Protein AF-0000000087032665 (afdb_homodimer)

Radius of gyration: 29.57 Å; Cα contacts (8 Å, |Δi|>4): 549; chains: 2; bounding box: 45×126×112 Å

Structure (mmCIF, N/CA/C/O backbone):
data_AF-0000000087032665-model_v1
#
loop_
_entity.id
_entity.type
_entity.pdbx_description
1 polymer 'O-fucosyltransferase family protein isoform 1'
#
loop_
_atom_site.group_PDB
_atom_site.id
_atom_site.type_symbol
_atom_site.label_atom_id
_atom_site.label_alt_id
_atom_site.label_comp_id
_atom_site.label_asym_id
_atom_site.label_entity_id
_atom_site.label_seq_id
_atom_site.pdbx_PDB_ins_code
_atom_site.Cartn_x
_atom_site.Cartn_y
_atom_site.Cartn_z
_atom_site.occupancy
_atom_site.B_iso_or_equiv
_atom_site.auth_seq_id
_atom_site.auth_comp_id
_atom_site.auth_asym_id
_atom_site.auth_atom_id
_atom_site.pdbx_PDB_model_num
ATOM 1 N N . MET A 1 1 ? 26.359 65.562 53.625 1 42.38 1 MET A N 1
ATOM 2 C CA . MET A 1 1 ? 25.266 65.25 52.719 1 42.38 1 MET A CA 1
ATOM 3 C C . MET A 1 1 ? 25.688 64.125 51.719 1 42.38 1 MET A C 1
ATOM 5 O O . MET A 1 1 ? 26.453 64.438 50.781 1 42.38 1 MET A O 1
ATOM 9 N N . SER A 1 2 ? 26.016 62.844 52.188 1 48.78 2 SER A N 1
ATOM 10 C CA . SER A 1 2 ? 26.359 61.625 51.438 1 48.78 2 SER A CA 1
ATOM 11 C C . SER A 1 2 ? 25.266 61.281 50.438 1 48.78 2 SER A C 1
ATOM 13 O O . SER A 1 2 ? 24.094 61.219 50.781 1 48.78 2 SER A O 1
ATOM 15 N N . LEU A 1 3 ? 25.391 61.75 49.156 1 47.78 3 LEU A N 1
ATOM 16 C CA . LEU A 1 3 ? 24.578 61.406 48 1 47.78 3 LEU A CA 1
ATOM 17 C C . LEU A 1 3 ? 24.531 59.906 47.812 1 47.78 3 LEU A C 1
ATOM 19 O O . LEU A 1 3 ? 25.547 59.281 47.469 1 47.78 3 LEU A O 1
ATOM 23 N N . LEU A 1 4 ? 23.797 59.125 48.625 1 49.88 4 LEU A N 1
ATOM 24 C CA . LEU A 1 4 ? 23.516 57.719 48.406 1 49.88 4 LEU A CA 1
ATOM 25 C C . LEU A 1 4 ? 22.859 57.5 47.062 1 49.88 4 LEU A C 1
ATOM 27 O O . LEU A 1 4 ? 21.75 57.969 46.812 1 49.88 4 LEU A O 1
ATOM 31 N N . VAL A 1 5 ? 23.656 57.406 45.969 1 51.94 5 VAL A N 1
ATOM 32 C CA . VAL A 1 5 ? 23.203 57.031 44.625 1 51.94 5 VAL A CA 1
ATOM 33 C C . VAL A 1 5 ? 22.5 55.656 44.688 1 51.94 5 VAL A C 1
ATOM 35 O O . VAL A 1 5 ? 23.094 54.688 45.125 1 51.94 5 VAL A O 1
ATOM 38 N N . LEU A 1 6 ? 21.188 55.625 45 1 51.38 6 LEU A N 1
ATOM 39 C CA . LEU A 1 6 ? 20.344 54.438 44.875 1 51.38 6 LEU A CA 1
ATOM 40 C C . LEU A 1 6 ? 20.438 53.844 43.469 1 51.38 6 LEU A C 1
ATOM 42 O O . LEU A 1 6 ? 20.047 54.5 42.5 1 51.38 6 LEU A O 1
ATOM 46 N N . ALA A 1 7 ? 21.484 53.094 43.188 1 52.62 7 ALA A N 1
ATOM 47 C CA . ALA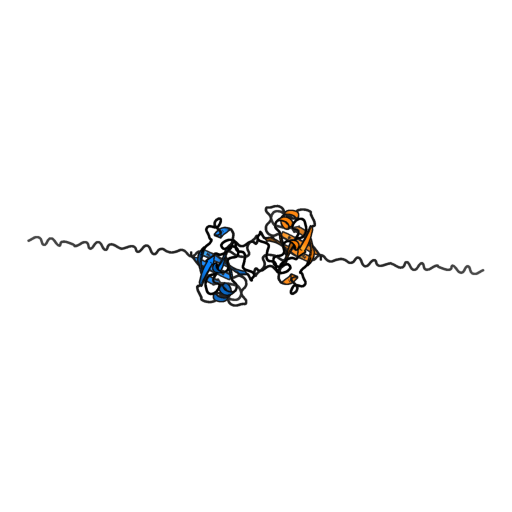 A 1 7 ? 21.531 52.375 41.906 1 52.62 7 ALA A CA 1
ATOM 48 C C . ALA A 1 7 ? 20.312 51.469 41.719 1 52.62 7 ALA A C 1
ATOM 50 O O . ALA A 1 7 ? 20.031 50.625 42.562 1 52.62 7 ALA A O 1
ATOM 51 N N . MET A 1 8 ? 19.219 51.938 41.094 1 52.31 8 MET A N 1
ATOM 52 C CA . MET A 1 8 ? 18.078 51.094 40.719 1 52.31 8 MET A CA 1
ATOM 53 C C . MET A 1 8 ? 18.531 49.938 39.844 1 52.31 8 MET A C 1
ATOM 55 O O . MET A 1 8 ? 19.109 50.156 38.781 1 52.31 8 MET A O 1
ATOM 59 N N . LEU A 1 9 ? 18.938 48.812 40.375 1 52.03 9 LEU A N 1
ATOM 60 C CA . LEU A 1 9 ? 19.172 47.625 39.594 1 52.03 9 LEU A CA 1
ATOM 61 C C . LEU A 1 9 ? 17.906 47.219 38.844 1 52.03 9 LEU A C 1
ATOM 63 O O . LEU A 1 9 ? 16.875 46.938 39.469 1 52.03 9 LEU A O 1
ATOM 67 N N . ILE A 1 10 ? 17.625 47.781 37.688 1 54.25 10 ILE A N 1
ATOM 68 C CA . ILE A 1 10 ? 16.531 47.312 36.844 1 54.25 10 ILE A CA 1
ATOM 69 C C . ILE A 1 10 ? 16.703 45.844 36.562 1 54.25 10 ILE A C 1
ATOM 71 O O . ILE A 1 10 ? 17.688 45.406 35.938 1 54.25 10 ILE A O 1
ATOM 75 N N . ALA A 1 11 ? 16.234 44.906 37.375 1 53.38 11 ALA A N 1
ATOM 76 C CA . ALA A 1 11 ? 16.125 43.5 37.031 1 53.38 11 ALA A CA 1
ATOM 77 C C . ALA A 1 11 ? 15.281 43.281 35.781 1 53.38 11 ALA A C 1
ATOM 79 O O . ALA A 1 11 ? 14.094 43.625 35.75 1 53.38 11 ALA A O 1
ATOM 80 N N . ALA A 1 12 ? 15.828 43.531 34.562 1 55.44 12 ALA A N 1
ATOM 81 C CA . ALA A 1 12 ? 15.133 43.125 33.344 1 55.44 12 ALA A CA 1
ATOM 82 C C . ALA A 1 12 ? 14.672 41.688 33.406 1 55.44 12 ALA A C 1
ATOM 84 O O . ALA A 1 12 ? 15.484 40.781 33.625 1 55.44 12 ALA A O 1
ATOM 85 N N . ALA A 1 13 ? 13.453 41.344 33.906 1 58.16 13 ALA A N 1
ATOM 86 C CA . ALA A 1 13 ? 12.859 40 33.812 1 58.16 13 ALA A CA 1
ATOM 87 C C . ALA A 1 13 ? 12.867 39.531 32.344 1 58.16 13 ALA A C 1
ATOM 89 O O . ALA A 1 13 ? 12.18 40.094 31.5 1 58.16 13 ALA A O 1
ATOM 90 N N . LEU A 1 14 ? 14.039 39.031 31.844 1 55.88 14 LEU A N 1
ATOM 91 C CA . LEU A 1 14 ? 14.031 38.312 30.562 1 55.88 14 LEU A CA 1
ATOM 92 C C . LEU A 1 14 ? 12.891 37.312 30.5 1 55.88 14 LEU A C 1
ATOM 94 O O . LEU A 1 14 ? 12.844 36.375 31.312 1 55.88 14 LEU A O 1
ATOM 98 N N . ILE A 1 15 ? 11.719 37.719 30.234 1 57.16 15 ILE A N 1
ATOM 99 C CA . ILE A 1 15 ? 10.695 36.75 29.891 1 57.16 15 ILE A CA 1
ATOM 100 C C . ILE A 1 15 ? 11.234 35.812 28.812 1 57.16 15 ILE A C 1
ATOM 102 O O . ILE A 1 15 ? 11.422 36.219 27.656 1 57.16 15 ILE A O 1
ATOM 106 N N . SER A 1 16 ? 12.016 34.875 29.156 1 57.84 16 SER A N 1
ATOM 107 C CA . SER A 1 16 ? 12.352 33.812 28.203 1 57.84 16 SER A CA 1
ATOM 108 C C . SER A 1 16 ? 11.094 33.25 27.547 1 57.84 16 SER A C 1
ATOM 110 O O . SER A 1 16 ? 10.273 32.625 28.219 1 57.84 16 SER A O 1
ATOM 112 N N . LYS A 1 17 ? 10.508 33.938 26.578 1 56.91 17 LYS A N 1
ATOM 113 C CA . LYS A 1 17 ? 9.516 33.219 25.781 1 56.91 17 LYS A CA 1
ATOM 114 C C . LYS A 1 17 ? 10.047 31.844 25.359 1 56.91 17 LYS A C 1
ATOM 116 O O . LYS A 1 17 ? 11.016 31.75 24.609 1 56.91 17 LYS A O 1
ATOM 121 N N . GLU A 1 18 ? 9.914 30.797 26.156 1 54.5 18 GLU A N 1
ATOM 122 C CA . GLU A 1 18 ? 10.125 29.453 25.625 1 54.5 18 GLU A CA 1
ATOM 123 C C . GLU A 1 18 ? 9.477 29.281 24.266 1 54.5 18 GLU A C 1
ATOM 125 O O . GLU A 1 18 ? 8.25 29.312 24.141 1 54.5 18 GLU A O 1
ATOM 130 N N . ALA A 1 19 ? 10.086 29.828 23.172 1 52.81 19 ALA A N 1
ATOM 131 C CA . ALA A 1 19 ? 9.672 29.422 21.828 1 52.81 19 ALA A CA 1
ATOM 132 C C . ALA A 1 19 ? 9.398 27.922 21.75 1 52.81 19 ALA A C 1
ATOM 134 O O . ALA A 1 19 ? 10.289 27.109 22 1 52.81 19 ALA A O 1
ATOM 135 N N . LEU A 1 20 ? 8.258 27.359 22.109 1 52.59 20 LEU A N 1
ATOM 136 C CA . LEU A 1 20 ? 7.879 26 21.781 1 52.59 20 LEU A CA 1
ATOM 137 C C . LEU A 1 20 ? 8.391 25.609 20.406 1 52.59 20 LEU A C 1
ATOM 139 O O . LEU A 1 20 ? 7.793 25.953 19.391 1 52.59 20 LEU A O 1
ATOM 143 N N . LEU A 1 21 ? 9.742 25.484 20.375 1 54.62 21 LEU A N 1
ATOM 144 C CA . LEU A 1 21 ? 10.312 24.891 19.188 1 54.62 21 LEU A CA 1
ATOM 145 C C . LEU A 1 21 ? 9.539 23.625 18.781 1 54.62 21 LEU A C 1
ATOM 147 O O . LEU A 1 21 ? 9.734 22.562 19.375 1 54.62 21 LEU A O 1
ATOM 151 N N . VAL A 1 22 ? 8.273 23.844 18.438 1 61.5 22 VAL A N 1
ATOM 152 C CA . VAL A 1 22 ? 7.57 22.6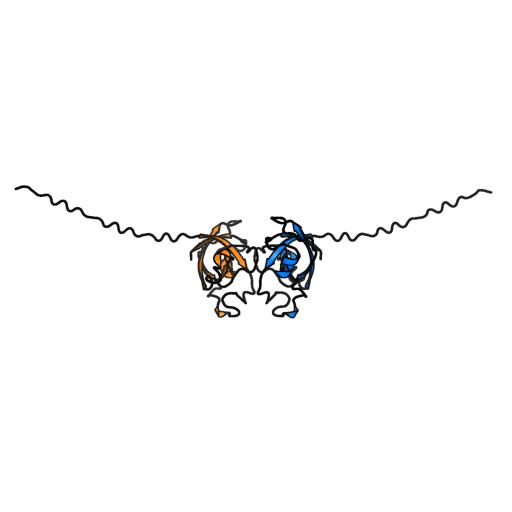88 17.891 1 61.5 22 VAL A CA 1
ATOM 153 C C . VAL A 1 22 ? 8.43 22.031 16.812 1 61.5 22 VAL A C 1
ATOM 155 O O . VAL A 1 22 ? 8.867 22.688 15.867 1 61.5 22 VAL A O 1
ATOM 158 N N . HIS A 1 23 ? 9.188 20.953 17.25 1 75.44 23 HIS A N 1
ATOM 159 C CA . HIS A 1 23 ? 10.078 20.234 16.344 1 75.44 23 HIS A CA 1
ATOM 160 C C . HIS A 1 23 ? 9.289 19.422 15.32 1 75.44 23 HIS A C 1
ATOM 162 O O . HIS A 1 23 ? 8.484 18.562 15.695 1 75.44 23 HIS A O 1
ATOM 168 N N . ALA A 1 24 ? 9.281 19.844 14.047 1 89.19 24 ALA A N 1
ATOM 169 C CA . ALA A 1 24 ? 8.719 19.109 12.906 1 89.19 24 ALA A CA 1
ATOM 170 C C . ALA A 1 24 ? 9.484 17.812 12.656 1 89.19 24 ALA A C 1
ATOM 172 O O . ALA A 1 24 ? 10.695 17.75 12.875 1 89.19 24 ALA A O 1
ATOM 173 N N . ASP A 1 25 ? 8.758 16.719 12.422 1 96.44 25 ASP A N 1
ATOM 174 C CA . ASP A 1 25 ? 9.359 15.438 12.047 1 96.44 25 ASP A CA 1
ATOM 175 C C . ASP A 1 25 ? 9.555 15.344 10.539 1 96.44 25 ASP A C 1
ATOM 177 O O . ASP A 1 25 ? 8.891 16.047 9.773 1 96.44 25 ASP A O 1
ATOM 181 N N . ILE A 1 26 ? 10.539 14.562 10.234 1 97.62 26 ILE A N 1
ATOM 182 C CA . ILE A 1 26 ? 10.797 14.281 8.828 1 97.62 26 ILE A CA 1
ATOM 183 C C . ILE A 1 26 ? 10.312 12.875 8.484 1 97.62 26 ILE A C 1
ATOM 185 O O . ILE A 1 26 ? 10.477 11.945 9.273 1 97.62 26 ILE A O 1
ATOM 189 N N . GLY A 1 27 ? 9.742 12.695 7.301 1 98.06 27 GLY A N 1
ATOM 190 C CA . GLY A 1 27 ? 9.289 11.414 6.781 1 98.06 27 GLY A CA 1
ATOM 191 C C . GLY A 1 27 ? 9.039 11.43 5.285 1 98.06 27 GLY A C 1
ATOM 192 O O . GLY A 1 27 ? 9.641 12.227 4.559 1 98.06 27 GLY A O 1
ATOM 193 N N . THR A 1 28 ? 8.289 10.438 4.836 1 98.19 28 THR A N 1
ATOM 194 C CA . THR A 1 28 ? 7.934 10.367 3.422 1 98.19 28 THR A CA 1
ATOM 195 C C . THR A 1 28 ? 6.422 10.281 3.252 1 98.19 28 THR A C 1
ATOM 197 O O . THR A 1 28 ? 5.707 9.883 4.176 1 98.19 28 THR A O 1
ATOM 200 N N . ALA A 1 29 ? 6.043 10.727 2.068 1 98.25 29 ALA A N 1
ATOM 201 C CA . ALA A 1 29 ? 4.629 10.617 1.717 1 98.25 29 ALA A CA 1
ATOM 202 C C . ALA A 1 29 ? 4.457 10.086 0.295 1 98.25 29 ALA A C 1
ATOM 204 O O . ALA A 1 29 ? 5.258 10.398 -0.591 1 98.25 29 ALA A O 1
ATOM 205 N N . SER A 1 30 ? 3.486 9.258 0.158 1 98.06 30 SER A N 1
ATOM 206 C CA . SER A 1 30 ? 2.943 8.805 -1.117 1 98.06 30 SER A CA 1
ATOM 207 C C . SER A 1 30 ? 1.436 9.016 -1.186 1 98.06 30 SER A C 1
ATOM 209 O O . SER A 1 30 ? 0.889 9.852 -0.459 1 98.06 30 SER A O 1
ATOM 211 N N . PHE A 1 31 ? 0.788 8.352 -2.17 1 97.94 31 PHE A N 1
ATOM 212 C CA . PHE A 1 31 ? -0.655 8.555 -2.238 1 97.94 31 PHE A CA 1
ATOM 213 C C . PHE A 1 31 ? -1.366 7.25 -2.588 1 97.94 31 PHE A C 1
ATOM 215 O O . PHE A 1 31 ? -0.725 6.27 -2.973 1 97.94 31 PHE A O 1
ATOM 222 N N . TYR A 1 32 ? -2.557 7.195 -2.279 1 96.62 32 TYR A N 1
ATOM 223 C CA . TYR A 1 32 ? -3.377 6.051 -2.664 1 96.62 32 TYR A CA 1
ATOM 224 C C . TYR A 1 32 ? -4.691 6.508 -3.287 1 96.62 32 TYR A C 1
ATOM 226 O O . TYR A 1 32 ? -5.117 7.648 -3.086 1 96.62 32 TYR A O 1
ATOM 234 N N . ASN A 1 33 ? -5.227 5.586 -4.105 1 94.88 33 ASN A N 1
ATOM 235 C CA . ASN A 1 33 ? -6.43 5.855 -4.887 1 94.88 33 ASN A CA 1
ATOM 236 C C . ASN A 1 33 ? -7.656 5.18 -4.277 1 94.88 33 ASN A C 1
ATOM 238 O O . ASN A 1 33 ? -7.523 4.27 -3.457 1 94.88 33 ASN A O 1
ATOM 242 N N . PRO A 1 34 ? -8.836 5.602 -4.625 1 93.38 34 PRO A N 1
ATOM 243 C CA . PRO A 1 34 ? -10.055 4.906 -4.203 1 93.38 34 PRO A CA 1
ATOM 244 C C . PRO A 1 34 ? -10.055 3.43 -4.598 1 93.38 34 PRO A C 1
ATOM 246 O O . PRO A 1 34 ? -9.32 3.027 -5.504 1 93.38 34 PRO A O 1
ATOM 249 N N . PRO A 1 35 ? -11 2.717 -3.986 1 91.75 35 PRO A N 1
ATOM 250 C CA . PRO A 1 35 ? -11.938 3.109 -2.936 1 91.75 35 PRO A CA 1
ATOM 251 C C . PRO A 1 35 ? -11.25 3.393 -1.603 1 91.75 35 PRO A C 1
ATOM 253 O O . PRO A 1 35 ? -10.289 2.703 -1.241 1 91.75 35 PRO A O 1
ATOM 256 N N . TYR A 1 36 ? -11.852 4.41 -0.842 1 95 36 TYR A N 1
ATOM 257 C CA . TYR A 1 36 ? -11.258 4.812 0.427 1 95 36 TYR A CA 1
ATOM 258 C C . TYR A 1 36 ? -11.961 4.145 1.6 1 95 36 TYR A C 1
ATOM 260 O O . TYR A 1 36 ? -11.438 4.113 2.715 1 95 36 TYR A O 1
ATOM 268 N N . ILE A 1 37 ? -13.227 3.732 1.379 1 94.5 37 ILE A N 1
ATOM 269 C CA . ILE A 1 37 ? -13.992 3.082 2.434 1 94.5 37 ILE A CA 1
ATOM 270 C C . ILE A 1 37 ? -14.023 1.573 2.199 1 94.5 37 ILE A C 1
ATOM 272 O O . ILE A 1 37 ? -14.039 1.116 1.055 1 94.5 37 ILE A O 1
ATOM 276 N N . PRO A 1 38 ? -14.008 0.758 3.305 1 95.12 38 PRO A N 1
ATOM 277 C CA . PRO A 1 38 ? -14.016 1.169 4.711 1 95.12 38 PRO A CA 1
ATOM 278 C C . PRO A 1 38 ? -12.641 1.617 5.199 1 95.12 38 PRO A C 1
ATOM 280 O O . PRO A 1 38 ? -11.633 1.339 4.555 1 95.12 38 PRO A O 1
ATOM 283 N N . THR A 1 39 ? -12.562 2.414 6.246 1 97.25 39 THR A N 1
ATOM 284 C CA . THR A 1 39 ? -11.328 2.785 6.918 1 97.25 39 THR A CA 1
ATOM 285 C C . THR A 1 39 ? -11.289 2.223 8.336 1 97.25 39 THR A C 1
ATOM 287 O O . THR A 1 39 ? -12.32 1.818 8.875 1 97.25 39 THR A O 1
ATOM 290 N N . LYS A 1 40 ? -10.148 2.219 8.93 1 97.5 40 LYS A N 1
ATOM 291 C CA . LYS A 1 40 ? -10.031 1.734 10.305 1 97.5 40 LYS A CA 1
ATOM 292 C C . LYS A 1 40 ? -10.648 2.723 11.289 1 97.5 40 LYS A C 1
ATOM 294 O O . LYS A 1 40 ? -11.031 2.346 12.398 1 97.5 40 LYS A O 1
ATOM 299 N N . CYS A 1 41 ? -10.742 3.971 10.938 1 98.56 41 CYS A N 1
ATOM 300 C CA . CYS A 1 41 ? -11.219 4.969 11.891 1 98.56 41 CYS A CA 1
ATOM 301 C C . CYS A 1 41 ? -12.734 5.117 11.82 1 98.56 41 CYS A C 1
ATOM 303 O O . CYS A 1 41 ? -13.406 5.133 12.852 1 98.56 41 CYS A O 1
ATOM 305 N N . GLY A 1 42 ? -13.242 5.289 10.609 1 97.94 42 GLY A N 1
ATOM 306 C CA . GLY A 1 42 ? -14.641 5.66 10.469 1 97.94 42 GLY A CA 1
ATOM 307 C C . GLY A 1 42 ? -15.4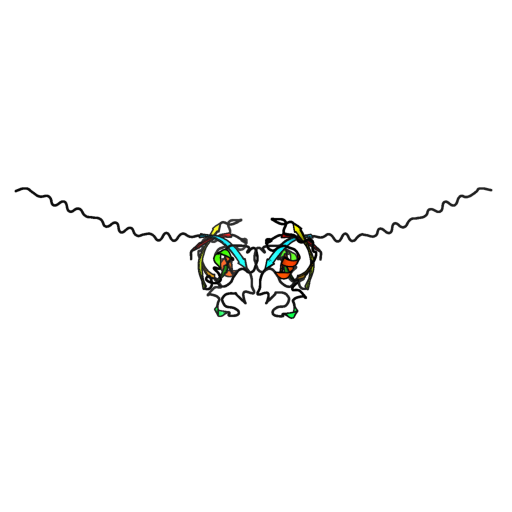84 4.574 9.828 1 97.94 42 GLY A C 1
ATOM 308 O O . GLY A 1 42 ? -16.672 4.773 9.57 1 97.94 42 GLY A O 1
ATOM 309 N N . GLY A 1 43 ? -14.844 3.369 9.617 1 96.19 43 GLY A N 1
ATOM 310 C CA . GLY A 1 43 ? -15.594 2.305 8.969 1 96.19 43 GLY A CA 1
ATOM 311 C C . GLY A 1 43 ? -16.141 2.699 7.613 1 96.19 43 GLY A C 1
ATOM 312 O O . GLY A 1 43 ? -15.398 3.182 6.754 1 96.19 43 GLY A O 1
ATOM 313 N N . ASN A 1 44 ? -17.406 2.557 7.477 1 95.44 44 ASN A N 1
ATOM 314 C CA . ASN A 1 44 ? -18.047 2.791 6.184 1 95.44 44 ASN A CA 1
ATOM 315 C C . ASN A 1 44 ? -18.641 4.195 6.098 1 95.44 44 ASN A C 1
ATOM 317 O O . ASN A 1 44 ? -19.297 4.535 5.117 1 95.44 44 ASN A O 1
ATOM 321 N N . SER A 1 45 ? -18.375 5.059 7.039 1 97.06 45 SER A N 1
ATOM 322 C CA . SER A 1 45 ? -18.984 6.375 7.066 1 97.06 45 SER A CA 1
ATOM 323 C C . SER A 1 45 ? -18.297 7.336 6.102 1 97.06 45 SER A C 1
ATOM 325 O O . SER A 1 45 ? -17.094 7.594 6.23 1 97.06 45 SER A O 1
ATOM 327 N N . GLU A 1 46 ? -19.016 7.934 5.223 1 95.06 46 GLU A N 1
ATOM 328 C CA . GLU A 1 46 ? -18.469 8.922 4.301 1 95.06 46 GLU A CA 1
ATOM 329 C C . GLU A 1 46 ? -18.188 10.242 5.008 1 95.06 46 GLU A C 1
ATOM 331 O O . GLU A 1 46 ? -17.406 11.062 4.52 1 95.06 46 GLU A O 1
ATOM 336 N N . GLU A 1 47 ? -18.844 10.461 6.102 1 96.94 47 GLU A N 1
ATOM 337 C CA . GLU A 1 47 ? -18.734 11.719 6.828 1 96.94 47 GLU A CA 1
ATOM 338 C C . GLU A 1 47 ? -17.375 11.852 7.504 1 96.94 47 GLU A C 1
ATOM 340 O O . GLU A 1 47 ? -17 12.938 7.957 1 96.94 47 GLU A O 1
ATOM 345 N N . GLN A 1 48 ? -16.625 10.75 7.449 1 97.81 48 GLN A N 1
ATOM 346 C CA . GLN A 1 48 ? -15.359 10.742 8.156 1 97.81 48 GLN A CA 1
ATOM 347 C C . GLN A 1 48 ? -14.328 11.617 7.449 1 97.81 48 GLN A C 1
ATOM 349 O O . GLN A 1 48 ? -13.32 12.008 8.047 1 97.81 48 GLN A O 1
ATOM 354 N N . PHE A 1 49 ? -14.547 11.898 6.156 1 98.25 49 PHE A N 1
ATOM 355 C CA . PHE A 1 49 ? -13.547 12.609 5.363 1 98.25 49 PHE A CA 1
ATOM 356 C C . PHE A 1 49 ? -13.711 14.117 5.523 1 98.25 49 PHE A C 1
ATOM 358 O O . PHE A 1 49 ? -14.828 14.641 5.496 1 98.25 49 PHE A O 1
ATOM 365 N N . PRO A 1 50 ? -12.562 14.844 5.73 1 98.19 50 PRO A N 1
ATOM 366 C CA . PRO A 1 50 ? -12.609 16.312 5.812 1 98.19 50 PRO A CA 1
ATOM 367 C C . PRO A 1 50 ? -12.859 16.969 4.457 1 98.19 50 PRO A C 1
ATOM 369 O O . PRO A 1 50 ? -12.695 16.328 3.416 1 98.19 50 PRO A O 1
ATOM 372 N N . PRO A 1 51 ? -13.281 18.219 4.512 1 95.06 51 PRO A N 1
ATOM 373 C CA . PRO A 1 51 ? -13.445 18.969 3.258 1 95.06 51 PRO A CA 1
ATOM 374 C C . PRO A 1 51 ? -12.188 18.953 2.393 1 95.06 51 PRO A C 1
ATOM 376 O O . PRO A 1 51 ? -11.07 19 2.916 1 95.06 51 PRO A O 1
ATOM 379 N N . GLY A 1 52 ? -12.445 18.844 1.089 1 97.06 52 GLY A N 1
ATOM 380 C CA . GLY A 1 52 ? -11.344 18.875 0.14 1 97.06 52 GLY A CA 1
ATOM 381 C C . GLY A 1 52 ? -10.594 17.547 0.059 1 97.06 52 GLY A C 1
ATOM 382 O O . GLY A 1 52 ? -9.562 17.469 -0.606 1 97.06 52 GLY A O 1
ATOM 383 N N . ASN A 1 53 ? -10.977 16.516 0.799 1 98.25 53 ASN A N 1
ATOM 384 C CA . ASN A 1 53 ? -10.359 15.195 0.827 1 98.25 53 ASN A CA 1
ATOM 385 C C . ASN A 1 53 ? -8.922 15.266 1.333 1 98.25 53 ASN A C 1
ATOM 387 O O . ASN A 1 53 ? -8.023 14.641 0.76 1 98.25 53 ASN A O 1
ATOM 391 N N . MET A 1 54 ? -8.773 16.094 2.41 1 98.81 54 MET A N 1
ATOM 392 C CA . MET A 1 54 ? -7.461 16.25 3.039 1 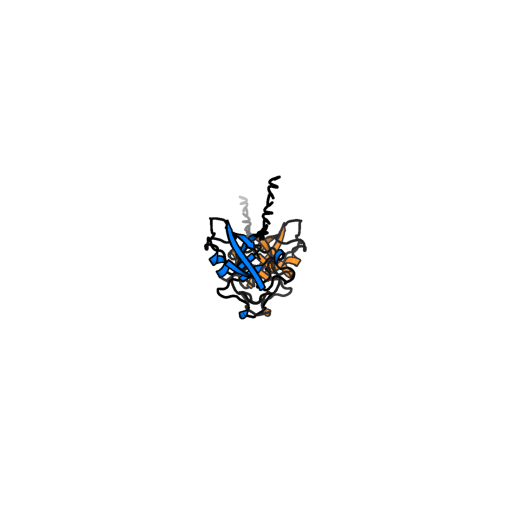98.81 54 MET A CA 1
ATOM 393 C C . MET A 1 54 ? -7.281 15.242 4.168 1 98.81 54 MET A C 1
ATOM 395 O O . MET A 1 54 ? -7.375 15.594 5.344 1 98.81 54 MET A O 1
ATOM 399 N N . PHE A 1 55 ? -7.008 13.953 3.713 1 98.88 55 PHE A N 1
ATOM 400 C CA . PHE A 1 55 ? -6.852 12.891 4.691 1 98.88 55 PHE A CA 1
ATOM 401 C C . PHE A 1 55 ? -5.73 11.938 4.285 1 98.88 55 PHE A C 1
ATOM 403 O O . PHE A 1 55 ? -5.164 12.07 3.199 1 98.88 55 PHE A O 1
ATOM 410 N N . ALA A 1 56 ? -5.398 11.094 5.223 1 98.88 56 ALA A N 1
ATOM 411 C CA . ALA A 1 56 ? -4.266 10.195 5 1 98.88 56 ALA A CA 1
ATOM 412 C C . ALA A 1 56 ? -4.43 8.898 5.793 1 98.88 56 ALA A C 1
ATOM 414 O O . ALA A 1 56 ? -5.145 8.867 6.797 1 98.88 56 ALA A O 1
ATOM 415 N N . ALA A 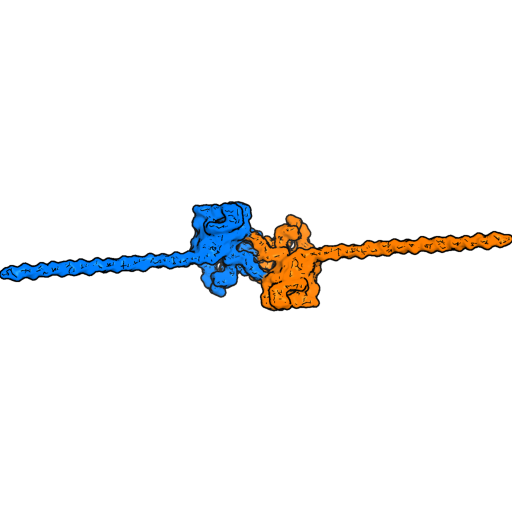1 57 ? -3.857 7.895 5.25 1 98.75 57 ALA A N 1
ATOM 416 C CA . ALA A 1 57 ? -3.492 6.727 6.039 1 98.75 57 ALA A CA 1
ATOM 417 C C . ALA A 1 57 ? -2.07 6.848 6.582 1 98.75 57 ALA A C 1
ATOM 419 O O . ALA A 1 57 ? -1.243 7.562 6.008 1 98.75 57 ALA A O 1
ATOM 420 N N . VAL A 1 58 ? -1.808 6.141 7.723 1 98.75 58 VAL A N 1
ATOM 421 C CA . VAL A 1 58 ? -0.472 6.262 8.297 1 98.75 58 VAL A CA 1
ATOM 422 C C . VAL A 1 58 ? 0.132 4.871 8.5 1 98.75 58 VAL A C 1
ATOM 424 O O . VAL A 1 58 ? -0.595 3.885 8.625 1 98.75 58 VAL A O 1
ATOM 427 N N . SER A 1 59 ? 1.475 4.867 8.523 1 98 59 SER A N 1
ATOM 428 C CA . SER A 1 59 ? 2.197 3.625 8.773 1 98 59 SER A CA 1
ATOM 429 C C . SER A 1 59 ? 2.012 3.16 10.219 1 98 59 SER A C 1
ATOM 431 O O . SER A 1 59 ? 1.485 3.898 11.055 1 98 59 SER A O 1
ATOM 433 N N . GLU A 1 60 ? 2.475 1.921 10.445 1 96 60 GLU A N 1
ATOM 434 C CA . GLU A 1 60 ? 2.338 1.331 11.773 1 96 60 GLU A CA 1
ATOM 435 C C . GLU A 1 60 ? 3.008 2.201 12.836 1 96 60 GLU A C 1
ATOM 437 O O . GLU A 1 60 ? 2.51 2.316 13.953 1 96 60 GLU A O 1
ATOM 442 N N . GLY A 1 61 ? 4.125 2.783 12.492 1 96.19 61 GLY A N 1
ATOM 443 C CA . GLY A 1 61 ? 4.875 3.6 13.43 1 96.19 61 GLY A CA 1
ATOM 444 C C . GLY A 1 61 ? 4.094 4.793 13.945 1 96.19 61 GLY A C 1
ATOM 445 O O . GLY A 1 61 ? 4.305 5.242 15.078 1 96.19 61 GLY A O 1
ATOM 446 N N . LEU A 1 62 ? 3.189 5.27 13.188 1 97.81 62 LEU A N 1
ATOM 447 C CA . LEU A 1 62 ? 2.434 6.461 13.555 1 97.81 62 LEU A CA 1
ATOM 448 C C . LEU A 1 62 ? 1.039 6.09 14.047 1 97.81 62 LEU A C 1
ATOM 450 O O . LEU A 1 62 ? 0.332 6.93 14.617 1 97.81 62 LEU A O 1
ATOM 454 N N . TRP A 1 63 ? 0.594 4.93 13.844 1 98.19 63 TRP A N 1
ATOM 455 C CA . TRP A 1 63 ? -0.783 4.508 14.078 1 98.19 63 TRP A CA 1
ATOM 456 C C . TRP A 1 63 ? -1.127 4.578 15.562 1 98.19 63 TRP A C 1
ATOM 458 O O . TRP A 1 63 ? -2.258 4.906 15.93 1 98.19 63 TRP A O 1
ATOM 468 N N . ASP A 1 64 ? -0.143 4.254 16.406 1 97.38 64 ASP A N 1
ATOM 469 C CA . ASP A 1 64 ? -0.297 4.355 17.859 1 97.38 64 ASP A CA 1
ATOM 470 C C . ASP A 1 64 ? -1.518 3.574 18.344 1 97.38 64 ASP A C 1
ATOM 472 O O . ASP A 1 64 ? -2.377 4.117 19.031 1 97.38 64 ASP A O 1
ATOM 476 N N . ASN A 1 65 ? -1.673 2.33 17.875 1 97.12 65 ASN A N 1
ATOM 477 C CA . ASN A 1 65 ? -2.742 1.418 18.281 1 97.12 65 ASN A CA 1
ATOM 478 C C . ASN A 1 65 ? -4.117 2.057 18.094 1 97.12 65 ASN A C 1
ATOM 480 O O . ASN A 1 65 ? -5.004 1.879 18.938 1 97.12 65 ASN A O 1
ATOM 484 N N . GLY A 1 66 ? -4.152 2.891 17.141 1 98 66 GLY A N 1
ATOM 485 C CA . GLY A 1 66 ? -5.434 3.486 16.797 1 98 66 GLY A CA 1
ATOM 486 C C . GLY A 1 66 ? -5.602 4.891 17.344 1 98 66 GLY A C 1
ATOM 487 O O . GLY A 1 66 ? -6.523 5.609 16.953 1 98 66 GLY A O 1
ATOM 488 N N . ALA A 1 67 ? -4.691 5.332 18.219 1 98.38 67 ALA A N 1
ATOM 489 C CA . ALA A 1 67 ? -4.805 6.66 18.812 1 98.38 67 ALA A CA 1
ATOM 490 C C . ALA A 1 67 ? -4.578 7.754 17.781 1 98.38 67 ALA A C 1
ATOM 492 O O . ALA A 1 67 ? -4.883 8.922 18.031 1 98.38 67 ALA A O 1
ATOM 493 N N . ALA A 1 68 ? -4.125 7.363 16.609 1 98.56 68 ALA A N 1
ATOM 494 C CA . ALA A 1 68 ? -3.865 8.336 15.555 1 98.56 68 ALA A CA 1
ATOM 495 C C . ALA A 1 68 ? -5.16 8.766 14.875 1 98.56 68 ALA A C 1
ATOM 497 O O . ALA A 1 68 ? -5.18 9.75 14.125 1 98.56 68 ALA A O 1
ATOM 498 N N . CYS A 1 69 ? -6.238 8 15.109 1 98.75 69 CYS A N 1
ATOM 499 C CA . CYS A 1 69 ? -7.496 8.336 14.445 1 98.75 69 CYS A CA 1
ATOM 500 C C . CYS A 1 69 ? -7.918 9.766 14.773 1 98.75 69 CYS A C 1
ATOM 502 O O . CYS A 1 69 ? -7.988 10.148 15.938 1 98.75 69 CYS A O 1
ATOM 504 N N . GLY A 1 70 ? -8.156 10.523 13.711 1 98.62 70 GLY A N 1
ATOM 505 C CA . GLY A 1 70 ? -8.625 11.891 13.859 1 98.62 70 GLY A CA 1
ATOM 506 C C . GLY A 1 70 ? -7.508 12.883 14.094 1 98.62 70 GLY A C 1
ATOM 507 O O . GLY A 1 70 ? -7.719 14.102 14.031 1 98.62 70 GLY A O 1
ATOM 508 N N . ARG A 1 71 ? -6.312 12.383 14.367 1 98.38 71 ARG A N 1
ATOM 509 C CA . ARG A 1 71 ? -5.164 13.273 14.508 1 98.38 71 ARG A CA 1
ATOM 510 C C . ARG A 1 71 ? -4.91 14.047 13.219 1 98.38 71 ARG A C 1
ATOM 512 O O . ARG A 1 71 ? -5.09 13.508 12.125 1 98.38 71 ARG A O 1
ATOM 519 N N . ARG A 1 72 ? -4.527 15.227 13.398 1 98.38 72 ARG A N 1
ATOM 520 C CA . ARG A 1 72 ? -4.219 16.062 12.234 1 98.38 72 ARG A CA 1
ATOM 521 C C . ARG A 1 72 ? -2.729 16.359 12.164 1 98.38 72 ARG A C 1
ATOM 523 O O . ARG A 1 72 ? -2.092 16.625 13.188 1 98.38 72 ARG A O 1
ATOM 530 N N . TYR A 1 73 ? -2.197 16.266 10.977 1 98.25 73 TYR A N 1
ATOM 531 C CA . TYR A 1 73 ? -0.815 16.656 10.711 1 98.25 73 TYR A CA 1
ATOM 532 C C . TYR A 1 73 ? -0.754 17.812 9.727 1 98.25 73 TYR A C 1
ATOM 534 O O . TYR A 1 73 ? -1.399 17.781 8.68 1 98.25 73 TYR A O 1
ATOM 542 N N . ARG A 1 74 ? 0.001 18.812 10.125 1 98.25 74 ARG A N 1
ATOM 543 C CA . ARG A 1 74 ? 0.441 19.828 9.164 1 98.25 74 ARG A CA 1
ATOM 544 C C . ARG A 1 74 ? 1.696 19.359 8.43 1 98.25 74 ARG A C 1
ATOM 546 O O . ARG A 1 74 ? 2.682 18.969 9.055 1 98.25 74 ARG A O 1
ATOM 553 N N . LEU A 1 75 ? 1.569 19.281 7.043 1 97.38 75 LEU A N 1
ATOM 554 C CA . LEU A 1 75 ? 2.717 18.719 6.344 1 97.38 75 LEU A CA 1
ATOM 555 C C . LEU A 1 75 ? 3.006 19.484 5.059 1 97.38 75 LEU A C 1
ATOM 557 O O . LEU A 1 75 ? 2.096 20.062 4.461 1 97.38 75 LEU A O 1
ATOM 561 N N . ARG A 1 76 ? 4.277 19.547 4.672 1 97.44 76 ARG A N 1
ATOM 562 C CA . ARG A 1 76 ? 4.719 20.125 3.408 1 97.44 76 ARG A CA 1
ATOM 563 C C . ARG A 1 76 ? 5.777 19.234 2.746 1 97.44 76 ARG A C 1
ATOM 565 O O . ARG A 1 76 ? 6.547 18.562 3.432 1 97.44 76 ARG A O 1
ATOM 572 N N . CYS A 1 77 ? 5.797 19.328 1.45 1 98 77 CYS A N 1
ATOM 573 C CA . CYS A 1 77 ? 6.828 18.672 0.665 1 98 77 CYS A CA 1
ATOM 574 C C . CYS A 1 77 ? 8.148 19.422 0.734 1 98 77 CYS A C 1
ATOM 576 O O . CYS A 1 77 ? 8.18 20.641 0.513 1 98 77 CYS A O 1
ATOM 578 N N . ILE A 1 78 ? 9.203 18.672 1.056 1 97.31 78 ILE A N 1
ATOM 579 C CA . ILE A 1 78 ? 10.477 19.375 1.179 1 97.31 78 ILE A CA 1
ATOM 580 C C . ILE A 1 78 ? 11.406 18.969 0.04 1 97.31 78 ILE A C 1
ATOM 582 O O . ILE A 1 78 ? 12.273 19.734 -0.373 1 97.31 78 ILE A O 1
ATOM 586 N N . SER A 1 79 ? 11.258 17.719 -0.439 1 96 79 SER A N 1
ATOM 587 C CA . SER A 1 79 ? 12.078 17.281 -1.564 1 96 79 SER A CA 1
ATOM 588 C C . SER A 1 79 ? 11.5 16.031 -2.221 1 96 79 SER A C 1
ATOM 590 O O . SER A 1 79 ? 10.57 15.43 -1.697 1 96 79 SER A O 1
ATOM 592 N N . GLY A 1 80 ? 12.039 15.672 -3.449 1 94.94 80 GLY A N 1
ATOM 593 C CA . GLY A 1 80 ? 11.688 14.469 -4.191 1 94.94 80 GLY A CA 1
ATOM 594 C C . GLY A 1 80 ? 12.32 14.414 -5.57 1 94.94 80 GLY A C 1
ATOM 595 O O . GLY A 1 80 ? 12.898 15.398 -6.035 1 94.94 80 GLY A O 1
ATOM 596 N N . PRO A 1 81 ? 12.219 13.25 -6.027 1 91.06 81 PRO A N 1
ATOM 597 C CA . PRO A 1 81 ? 12.766 13.148 -7.387 1 91.06 81 PRO A CA 1
ATOM 598 C C . PRO A 1 81 ? 12.086 14.102 -8.367 1 91.06 81 PRO A C 1
ATOM 600 O O . PRO A 1 81 ? 10.859 14.242 -8.352 1 91.06 81 PRO A O 1
ATOM 603 N N . ASN A 1 82 ? 12.867 14.805 -9.164 1 89.44 82 ASN A N 1
ATOM 604 C CA . ASN A 1 82 ? 12.422 15.75 -10.18 1 89.44 82 ASN A CA 1
ATOM 605 C C . ASN A 1 82 ? 11.719 16.953 -9.555 1 89.44 82 ASN A C 1
ATOM 607 O O . ASN A 1 82 ? 10.781 17.5 -10.141 1 89.44 82 ASN A O 1
ATOM 611 N N . ARG A 1 83 ? 12.086 17.359 -8.445 1 90.31 83 ARG A N 1
ATOM 612 C CA . ARG A 1 83 ? 11.641 18.562 -7.742 1 90.31 83 ARG A CA 1
ATOM 613 C C . ARG A 1 83 ? 10.125 18.703 -7.805 1 90.31 83 ARG A C 1
ATOM 615 O O . ARG A 1 83 ? 9.609 19.75 -8.195 1 90.31 83 ARG A O 1
ATOM 622 N N . PRO A 1 84 ? 9.375 17.734 -7.297 1 95.94 84 PRO A N 1
ATOM 623 C CA . PRO A 1 84 ? 7.922 17.688 -7.457 1 95.94 84 PRO A CA 1
ATOM 624 C C . PRO A 1 84 ? 7.195 18.609 -6.484 1 95.94 84 PRO A C 1
ATOM 626 O O . PRO A 1 84 ? 5.973 18.781 -6.574 1 95.94 84 PRO A O 1
ATOM 629 N N . CYS A 1 85 ? 7.855 19.219 -5.598 1 97.19 85 CYS A N 1
ATOM 630 C CA . CYS A 1 85 ? 7.215 19.875 -4.461 1 97.19 85 CYS A CA 1
ATOM 631 C C . CYS A 1 85 ? 6.551 21.172 -4.883 1 97.19 85 CYS A C 1
ATOM 633 O O . CYS A 1 85 ? 7.172 22 -5.555 1 97.19 85 CYS A O 1
ATOM 635 N N . LYS A 1 86 ? 5.324 21.109 -4.309 1 94.56 86 LYS A N 1
ATOM 636 C CA . LYS A 1 86 ? 4.664 22.422 -4.352 1 94.56 86 LYS A CA 1
ATOM 637 C C . LYS A 1 86 ? 4.926 23.203 -3.074 1 94.56 86 LYS A C 1
ATOM 639 O O . LYS A 1 86 ? 5.258 22.625 -2.037 1 94.56 86 LYS A O 1
ATOM 644 N N . GLN A 1 87 ? 5.191 24.406 -3.094 1 89.81 87 GLN A N 1
ATOM 645 C CA . GLN A 1 87 ? 5.488 25.25 -1.945 1 89.81 87 GLN A CA 1
ATOM 646 C C . GLN A 1 87 ? 4.223 25.547 -1.144 1 89.81 87 GLN A C 1
ATOM 648 O O . GLN A 1 87 ? 3.879 26.719 -0.933 1 89.81 87 GLN A O 1
ATOM 653 N N . ARG A 1 88 ? 3.486 24.359 -0.729 1 94.69 88 ARG A N 1
ATOM 654 C CA . ARG A 1 88 ? 2.266 24.516 0.055 1 94.69 88 ARG A CA 1
ATOM 655 C C . ARG A 1 88 ? 2.309 23.641 1.303 1 94.69 88 ARG A C 1
ATOM 657 O O . ARG A 1 88 ? 2.898 22.547 1.288 1 94.69 88 ARG A O 1
ATOM 664 N N . THR A 1 89 ? 1.773 24.172 2.318 1 97.81 89 THR A N 1
ATOM 665 C CA . THR A 1 89 ? 1.548 23.422 3.545 1 97.81 89 THR A CA 1
ATOM 666 C C . THR A 1 89 ? 0.075 23.047 3.688 1 97.81 89 THR A C 1
ATOM 668 O O . THR A 1 89 ? -0.807 23.875 3.449 1 97.81 89 THR A O 1
ATOM 671 N N . ILE A 1 90 ? -0.183 21.812 4.012 1 98.38 90 ILE A N 1
ATOM 672 C CA . ILE A 1 90 ? -1.566 21.359 4.145 1 98.38 90 ILE A CA 1
ATOM 673 C C . ILE A 1 90 ? -1.771 20.719 5.512 1 98.38 90 ILE A C 1
ATOM 675 O O . ILE A 1 90 ? -0.803 20.391 6.199 1 98.38 90 ILE A O 1
ATOM 679 N N . ASP A 1 91 ? -3.072 20.609 5.898 1 98.44 91 ASP A N 1
ATOM 680 C CA . ASP A 1 91 ? -3.508 19.859 7.066 1 98.44 91 ASP A CA 1
ATOM 681 C C . ASP A 1 91 ? -4.281 18.609 6.656 1 98.44 91 ASP A C 1
ATOM 683 O O . ASP A 1 91 ? -5.293 18.688 5.961 1 98.44 91 ASP A O 1
ATOM 687 N N . VAL A 1 92 ? -3.787 17.531 7.102 1 98.81 92 VAL A N 1
ATOM 688 C CA . VAL A 1 92 ? -4.469 16.297 6.73 1 98.81 92 VAL A CA 1
ATOM 689 C C . VAL A 1 92 ? -4.914 15.547 7.988 1 98.81 92 VAL A C 1
ATOM 691 O O . VAL A 1 92 ? -4.203 15.539 9 1 98.81 92 VAL A O 1
ATOM 694 N N . LYS A 1 93 ? -6.086 14.914 7.898 1 98.94 93 LYS A N 1
ATOM 695 C CA . LYS A 1 93 ? -6.664 14.125 8.977 1 98.94 93 LYS A CA 1
ATOM 696 C C . LYS A 1 93 ? -6.355 12.641 8.797 1 98.94 93 LYS A C 1
ATOM 698 O O . LYS A 1 93 ? -6.523 12.094 7.707 1 98.94 93 LYS A O 1
ATOM 703 N N . VAL A 1 94 ? -5.91 12.016 9.867 1 98.94 94 VAL A N 1
ATOM 704 C CA . VAL A 1 94 ? -5.68 10.578 9.812 1 98.94 94 VAL A CA 1
ATOM 705 C C . VAL A 1 94 ? -7.016 9.844 9.859 1 98.94 94 VAL A C 1
ATOM 707 O O . VAL A 1 94 ? -7.793 10.008 10.797 1 98.94 94 VAL A O 1
ATOM 710 N N . VAL A 1 95 ? -7.242 8.977 8.797 1 98.81 95 VAL A N 1
ATOM 711 C CA . VAL A 1 95 ? -8.523 8.273 8.766 1 98.81 95 VAL A CA 1
ATOM 712 C C . VAL A 1 95 ? -8.289 6.77 8.688 1 98.81 95 VAL A C 1
ATOM 714 O O . VAL A 1 95 ? -9.234 5.984 8.781 1 98.81 95 VAL A O 1
ATOM 717 N N . ASP A 1 96 ? -7.051 6.34 8.453 1 98.44 96 ASP A N 1
ATOM 718 C CA . ASP A 1 96 ? -6.848 4.918 8.195 1 98.44 96 ASP A CA 1
ATOM 719 C C . ASP A 1 96 ? -5.434 4.488 8.578 1 98.44 96 ASP A C 1
ATOM 721 O O . ASP A 1 96 ? -4.52 5.316 8.633 1 98.44 96 ASP A O 1
ATOM 725 N N . LEU A 1 97 ? -5.332 3.15 8.898 1 98.38 97 LEU A N 1
ATOM 726 C CA . LEU A 1 97 ? -4.043 2.475 8.969 1 98.38 97 LEU A CA 1
ATOM 727 C C . LEU A 1 97 ? -3.643 1.918 7.609 1 98.38 97 LEU A C 1
ATOM 729 O O . LEU A 1 97 ? -4.457 1.287 6.93 1 98.38 97 LEU A O 1
ATOM 733 N N . CYS A 1 98 ? -2.381 2.211 7.152 1 97.75 98 CYS A N 1
ATOM 734 C CA . CYS A 1 98 ? -1.871 1.553 5.953 1 97.75 98 CYS A CA 1
ATOM 735 C C . CYS A 1 98 ? -1.946 0.036 6.09 1 97.75 98 CYS A C 1
ATOM 737 O O . CYS A 1 98 ? -1.308 -0.544 6.969 1 97.75 98 CYS A O 1
ATOM 739 N N . PRO A 1 99 ? -2.652 -0.642 5.164 1 95.25 99 PRO A N 1
ATOM 740 C CA . PRO A 1 99 ? -2.809 -2.09 5.324 1 95.25 99 PRO A CA 1
ATOM 741 C C . PRO A 1 99 ? -1.644 -2.879 4.73 1 95.25 99 PRO A C 1
ATOM 743 O O . PRO A 1 99 ? -1.562 -4.098 4.91 1 95.25 99 PRO A O 1
ATOM 746 N N . PHE A 1 100 ? -0.796 -2.24 4.016 1 95.06 100 PHE A N 1
ATOM 747 C CA . PHE A 1 100 ? 0.294 -2.91 3.318 1 95.06 100 PHE A CA 1
ATOM 748 C C . PHE A 1 100 ? 1.524 -3.016 4.211 1 95.06 100 PHE A C 1
ATOM 750 O O . PHE A 1 100 ? 1.838 -2.086 4.957 1 95.06 100 PHE A O 1
ATOM 757 N N . SER A 1 101 ? 2.17 -4.176 4.102 1 92.31 101 SER A N 1
ATOM 758 C CA . SER A 1 101 ? 3.42 -4.402 4.82 1 92.31 101 SER A CA 1
ATOM 759 C C . SER A 1 101 ? 4.516 -4.898 3.885 1 92.31 101 SER A C 1
ATOM 761 O O . SER A 1 101 ? 4.434 -6.012 3.357 1 92.31 101 SER A O 1
ATOM 763 N N . PRO A 1 102 ? 5.547 -4.105 3.729 1 93.44 102 PRO A N 1
ATOM 764 C CA . PRO A 1 102 ? 5.73 -2.797 4.359 1 93.44 102 PRO A CA 1
ATOM 765 C C . PRO A 1 102 ? 4.828 -1.72 3.758 1 93.44 102 PRO A C 1
ATOM 767 O O . PRO A 1 102 ? 4.453 -1.809 2.586 1 93.44 102 PRO A O 1
ATOM 770 N N . CYS A 1 103 ? 4.477 -0.734 4.598 1 96.44 103 CYS A N 1
ATOM 771 C CA . CYS A 1 103 ? 3.855 0.466 4.051 1 96.44 103 CYS A CA 1
ATOM 772 C C . CYS A 1 103 ? 4.828 1.22 3.148 1 96.44 103 CYS A C 1
ATOM 774 O O . CYS A 1 103 ? 6.008 1.35 3.477 1 96.44 103 CYS A O 1
ATOM 776 N N . PRO A 1 104 ? 4.312 1.814 2.059 1 96.12 104 PRO A N 1
ATOM 777 C CA . PRO A 1 104 ? 5.254 2.428 1.119 1 96.12 104 PRO A CA 1
ATOM 778 C C . PRO A 1 104 ? 5.855 3.727 1.65 1 96.12 104 PRO A C 1
ATOM 780 O O . PRO A 1 104 ? 6.891 4.18 1.156 1 96.12 104 PRO A O 1
ATOM 783 N N . SER A 1 105 ? 5.199 4.383 2.611 1 97.75 105 SER A N 1
ATOM 784 C CA . SER A 1 105 ? 5.684 5.637 3.182 1 97.75 105 SER A CA 1
ATOM 785 C C . SER A 1 105 ? 5.195 5.82 4.613 1 97.75 105 SER A C 1
ATOM 787 O O . SER A 1 105 ? 4.402 5.016 5.113 1 97.75 105 SER A O 1
ATOM 789 N N . THR A 1 106 ? 5.723 6.859 5.266 1 98.38 106 THR A N 1
ATOM 790 C CA . THR A 1 106 ? 5.305 7.203 6.617 1 98.38 106 THR A CA 1
ATOM 791 C C . THR A 1 106 ? 3.834 7.605 6.641 1 98.38 106 THR A C 1
ATOM 793 O O . THR A 1 106 ? 3.084 7.191 7.527 1 98.38 106 THR A O 1
ATOM 796 N N . ILE A 1 107 ? 3.488 8.477 5.734 1 98.69 107 ILE A N 1
ATOM 797 C CA . ILE A 1 107 ? 2.129 8.969 5.539 1 98.69 107 ILE A CA 1
ATOM 798 C C . ILE A 1 107 ? 1.691 8.727 4.098 1 98.69 107 ILE A C 1
ATOM 800 O O . ILE A 1 107 ? 2.451 8.977 3.16 1 98.69 107 ILE A O 1
ATOM 804 N N . VAL A 1 108 ? 0.477 8.172 3.914 1 98.69 108 VAL A N 1
ATOM 805 C CA . VAL A 1 108 ? -0.083 7.961 2.584 1 98.69 108 VAL A CA 1
ATOM 806 C C . VAL A 1 108 ? -1.299 8.859 2.387 1 98.69 108 VAL A C 1
ATOM 808 O O . VAL A 1 108 ? -2.355 8.633 2.98 1 98.69 108 VAL A O 1
ATOM 811 N N . LEU A 1 109 ? -1.07 9.789 1.484 1 98.75 109 LEU A N 1
ATOM 812 C CA . LEU A 1 109 ? -2.047 10.859 1.309 1 98.75 109 LEU A CA 1
ATOM 813 C C . LEU A 1 109 ? -3.15 10.43 0.345 1 98.75 109 LEU A C 1
ATOM 815 O O . LEU A 1 109 ? -2.916 9.625 -0.556 1 98.75 109 LEU A O 1
ATOM 819 N N . SER A 1 110 ? -4.375 10.992 0.584 1 98.44 110 SER A N 1
ATOM 820 C CA . SER A 1 110 ? -5.352 10.922 -0.5 1 98.44 110 SER A CA 1
ATOM 821 C C . SER A 1 110 ? -4.797 11.531 -1.781 1 98.44 110 SER A C 1
ATOM 823 O O . SER A 1 110 ? -3.867 12.344 -1.736 1 98.44 110 SER A O 1
ATOM 825 N N . ARG A 1 111 ? -5.375 11.094 -2.859 1 97.31 111 ARG A N 1
ATOM 826 C CA . ARG A 1 111 ? -4.914 11.641 -4.133 1 97.31 111 ARG A CA 1
ATOM 827 C C . ARG A 1 111 ? -5.008 13.164 -4.141 1 97.31 111 ARG A C 1
ATOM 829 O O . ARG A 1 111 ? -4.098 13.844 -4.617 1 97.31 111 ARG A O 1
ATOM 836 N N . ASP A 1 112 ? -6.082 13.75 -3.609 1 97.75 112 ASP A N 1
ATOM 837 C CA . ASP A 1 112 ? -6.27 15.195 -3.572 1 97.75 112 ASP A CA 1
ATOM 838 C C . ASP A 1 112 ? -5.234 15.859 -2.668 1 97.75 112 ASP A C 1
ATOM 840 O O . ASP A 1 112 ? -4.68 16.906 -3.01 1 97.75 112 ASP A O 1
ATOM 844 N N . ALA A 1 113 ? -5.031 15.234 -1.537 1 98.38 113 ALA A N 1
ATOM 845 C CA . ALA A 1 113 ? -4.047 15.789 -0.611 1 98.38 113 ALA A CA 1
ATOM 846 C C . ALA A 1 113 ? -2.646 15.758 -1.214 1 98.38 113 ALA A C 1
ATOM 848 O O . ALA A 1 113 ? -1.889 16.734 -1.091 1 98.38 113 ALA A O 1
ATOM 849 N N . PHE A 1 114 ? -2.32 14.711 -1.858 1 98.31 114 PHE A N 1
ATOM 850 C CA . PHE A 1 114 ? -1.013 14.609 -2.494 1 98.31 114 PHE A CA 1
ATOM 851 C C . PHE A 1 114 ? -0.867 15.656 -3.596 1 98.31 114 PHE A C 1
ATOM 853 O O . PHE A 1 114 ? 0.173 16.312 -3.705 1 98.31 114 PHE A O 1
ATOM 860 N N . ALA A 1 115 ? -1.876 15.789 -4.371 1 97.38 115 ALA A N 1
ATOM 861 C CA . ALA A 1 115 ? -1.854 16.734 -5.477 1 97.38 115 ALA A CA 1
ATOM 862 C C . ALA A 1 115 ? -1.696 18.172 -4.969 1 97.38 115 ALA A C 1
ATOM 864 O O . ALA A 1 115 ? -1.246 19.047 -5.703 1 97.38 115 ALA A O 1
ATOM 865 N N . ALA A 1 116 ? -2.084 18.422 -3.773 1 97.62 116 ALA A N 1
ATOM 866 C CA . ALA A 1 116 ? -1.981 19.766 -3.199 1 97.62 116 ALA A CA 1
ATOM 867 C C . ALA A 1 116 ? -0.53 20.125 -2.895 1 97.62 116 ALA A C 1
ATOM 869 O O . ALA A 1 116 ? -0.157 21.297 -2.906 1 97.62 116 ALA A O 1
ATOM 870 N N . VAL A 1 117 ? 0.346 19.125 -2.699 1 98 117 VAL A N 1
ATOM 871 C CA . VAL A 1 117 ? 1.692 19.453 -2.242 1 98 117 VAL A CA 1
ATOM 872 C C . VAL A 1 117 ? 2.713 19.031 -3.295 1 98 117 VAL A C 1
ATOM 874 O O . VAL A 1 117 ? 3.885 19.406 -3.221 1 98 117 VAL A O 1
ATOM 877 N N . SER A 1 118 ? 2.301 18.234 -4.25 1 97.12 118 SER A N 1
ATOM 878 C CA . SER A 1 118 ? 3.246 17.703 -5.23 1 97.12 118 SER A CA 1
ATOM 879 C C . SER A 1 118 ? 2.674 17.781 -6.641 1 97.12 118 SER A C 1
ATOM 881 O O . SER A 1 118 ? 1.48 17.547 -6.848 1 97.12 118 SER A O 1
ATOM 883 N N . HIS A 1 119 ? 3.508 17.906 -7.574 1 94.12 119 HIS A N 1
ATOM 884 C CA . HIS A 1 119 ? 3.143 17.828 -8.984 1 94.12 119 HIS A CA 1
ATOM 885 C C . HIS A 1 119 ? 2.939 16.375 -9.414 1 94.12 119 HIS A C 1
ATOM 887 O O . HIS A 1 119 ? 3.443 15.453 -8.773 1 94.12 119 HIS A O 1
ATOM 893 N N . PRO A 1 120 ? 2.215 16.078 -10.438 1 80 120 PRO A N 1
ATOM 894 C CA . PRO A 1 120 ? 1.768 14.742 -10.828 1 80 120 PRO A CA 1
ATOM 895 C C . PRO A 1 120 ? 2.928 13.773 -11.039 1 80 120 PRO A C 1
ATOM 897 O O . PRO A 1 120 ? 2.746 12.562 -10.922 1 80 120 PRO A O 1
ATOM 900 N N . ARG A 1 121 ? 4.008 14.172 -11.32 1 75.06 121 ARG A N 1
ATOM 901 C CA . ARG A 1 121 ? 5.109 13.25 -11.578 1 75.06 121 ARG A CA 1
ATOM 902 C C . ARG A 1 121 ? 5.668 12.68 -10.273 1 75.06 121 ARG A C 1
ATOM 904 O O . ARG A 1 121 ? 6.395 11.688 -10.281 1 75.06 121 ARG A O 1
ATOM 911 N N . GLY A 1 122 ? 5.273 13.281 -9.344 1 76.75 122 GLY A N 1
ATOM 912 C CA . GLY A 1 122 ? 5.73 12.766 -8.062 1 76.75 122 GLY A CA 1
ATOM 913 C C . GLY A 1 122 ? 4.98 11.531 -7.617 1 76.75 122 GLY A C 1
ATOM 914 O O . GLY A 1 122 ? 3.771 11.414 -7.832 1 76.75 122 GLY A O 1
ATOM 915 N N . ARG A 1 123 ? 5.77 10.578 -7.141 1 82.25 123 ARG A N 1
ATOM 916 C CA . ARG A 1 123 ? 5.148 9.367 -6.609 1 82.25 123 ARG A CA 1
ATOM 917 C C . ARG A 1 123 ? 5.391 9.242 -5.109 1 82.25 123 ARG A C 1
ATOM 919 O O . ARG A 1 123 ? 4.457 8.992 -4.344 1 82.25 123 ARG A O 1
ATOM 926 N N . LYS A 1 124 ? 6.613 9.352 -4.695 1 94.69 124 LYS A N 1
ATOM 927 C CA . LYS A 1 124 ? 6.988 9.406 -3.287 1 94.69 124 LYS A CA 1
ATOM 928 C C . LYS A 1 124 ? 7.867 10.617 -2.998 1 94.69 124 LYS A C 1
ATOM 930 O O . LYS A 1 124 ? 8.828 10.883 -3.725 1 94.69 124 LYS A O 1
ATOM 935 N N . ILE A 1 125 ? 7.57 11.398 -1.952 1 97.81 125 ILE A N 1
ATOM 936 C CA . ILE A 1 125 ? 8.25 12.656 -1.648 1 97.81 125 ILE A CA 1
ATOM 937 C C . ILE A 1 125 ? 8.727 12.648 -0.198 1 97.81 125 ILE A C 1
ATOM 939 O O . ILE A 1 125 ? 8.195 11.906 0.632 1 97.81 125 ILE A O 1
ATOM 943 N N . ASN A 1 126 ? 9.742 13.43 0.034 1 97.69 126 ASN A N 1
ATOM 944 C CA . ASN A 1 126 ? 10.125 13.727 1.409 1 97.69 126 ASN A CA 1
ATOM 945 C C . ASN A 1 126 ? 9.289 14.867 1.993 1 97.69 126 ASN A C 1
ATOM 947 O O . ASN A 1 126 ? 9.023 15.859 1.314 1 97.69 126 ASN A O 1
ATOM 951 N N . ILE A 1 127 ? 8.906 14.641 3.273 1 98.25 127 ILE A N 1
ATOM 952 C CA . ILE A 1 127 ? 8.031 15.648 3.867 1 98.25 127 ILE A CA 1
ATOM 953 C C . ILE A 1 127 ? 8.547 16.016 5.258 1 98.25 127 ILE A C 1
ATOM 955 O O . ILE A 1 127 ? 9.258 15.234 5.895 1 98.25 127 ILE A O 1
ATOM 959 N N . GLU A 1 128 ? 8.195 17.172 5.57 1 98 128 GLU A N 1
ATOM 960 C CA . GLU A 1 128 ? 8.156 17.625 6.957 1 98 128 GLU A CA 1
ATOM 961 C C . GLU A 1 128 ? 6.727 17.688 7.484 1 98 128 GLU A C 1
ATOM 963 O O . GLU A 1 128 ? 5.816 18.109 6.773 1 98 128 GLU A O 1
ATOM 968 N N . TYR A 1 129 ? 6.566 17.109 8.703 1 98.06 129 TYR A N 1
ATOM 969 C CA . TYR A 1 129 ? 5.215 17.125 9.258 1 98.06 129 TYR A CA 1
ATOM 970 C C . TYR A 1 129 ? 5.238 17.344 10.766 1 98.06 129 TYR A C 1
ATOM 972 O O . TYR A 1 129 ? 6.215 17 11.43 1 98.06 129 TYR A O 1
ATOM 980 N N . ILE A 1 130 ? 4.18 17.984 11.273 1 95.56 130 ILE A N 1
ATOM 981 C CA . ILE A 1 130 ? 4.047 18.281 12.695 1 95.56 130 ILE A CA 1
ATOM 982 C C . ILE A 1 130 ? 2.6 18.062 13.133 1 95.56 130 ILE A C 1
ATOM 984 O O . ILE A 1 130 ? 1.671 18.328 12.359 1 95.56 130 ILE A O 1
ATOM 988 N N . GLN A 1 131 ? 2.457 17.531 14.281 1 90.12 131 GLN A N 1
ATOM 989 C CA . GLN A 1 131 ? 1.126 17.281 14.836 1 90.12 131 GLN A CA 1
ATOM 990 C C . GLN A 1 131 ? 0.607 18.516 15.578 1 90.12 131 GLN A C 1
ATOM 992 O O . GLN A 1 131 ? 1.36 19.172 16.297 1 90.12 131 GLN A O 1
ATOM 997 N N . MET B 1 1 ? 25.422 -61 -59.875 1 42.84 1 MET B N 1
ATOM 998 C CA . MET B 1 1 ? 24.422 -60.781 -58.844 1 42.84 1 MET B CA 1
ATOM 999 C C . MET B 1 1 ? 24.812 -59.594 -57.938 1 42.84 1 MET B C 1
ATOM 1001 O O . MET B 1 1 ? 25.781 -59.688 -57.188 1 42.84 1 MET B O 1
ATOM 1005 N N . SER B 1 2 ? 24.719 -58.281 -58.406 1 48.66 2 SER B N 1
ATOM 1006 C CA . SER B 1 2 ? 24.906 -56.969 -57.781 1 48.66 2 SER B CA 1
ATOM 1007 C C . SER B 1 2 ? 24.031 -56.812 -56.562 1 48.66 2 SER B C 1
ATOM 1009 O O . SER B 1 2 ? 22.812 -57.031 -56.625 1 48.66 2 SER B O 1
ATOM 1011 N N . LEU B 1 3 ? 24.5 -57.219 -55.344 1 48.16 3 LEU B N 1
ATOM 1012 C CA . LEU B 1 3 ? 23.891 -57.031 -54.031 1 48.16 3 LEU B CA 1
ATOM 1013 C C . LEU B 1 3 ? 23.578 -55.531 -53.812 1 48.16 3 LEU B C 1
ATOM 1015 O O . LEU B 1 3 ? 24.484 -54.719 -53.719 1 48.16 3 LEU B O 1
ATOM 1019 N N . LEU B 1 4 ? 22.5 -55 -54.375 1 49.47 4 LEU B N 1
ATOM 1020 C CA . LEU B 1 4 ? 21.953 -53.688 -54.094 1 49.47 4 LEU B CA 1
ATOM 1021 C C . LEU B 1 4 ? 21.609 -53.531 -52.625 1 49.47 4 LEU B C 1
ATOM 1023 O O . LEU B 1 4 ? 20.75 -54.25 -52.094 1 49.47 4 LEU B O 1
ATOM 1027 N N . VAL B 1 5 ? 22.594 -53.219 -51.75 1 52.41 5 VAL B N 1
ATOM 1028 C CA . VAL B 1 5 ? 22.422 -52.875 -50.344 1 52.41 5 VAL B CA 1
ATOM 1029 C C . VAL B 1 5 ? 21.469 -51.688 -50.219 1 52.41 5 VAL B C 1
ATOM 1031 O O . VAL B 1 5 ? 21.734 -50.625 -50.781 1 52.41 5 VAL B O 1
ATOM 1034 N N . LEU B 1 6 ? 20.141 -51.906 -50.219 1 50.88 6 LEU B N 1
ATOM 1035 C CA . LEU B 1 6 ? 19.125 -50.906 -49.875 1 50.88 6 LEU B CA 1
ATOM 1036 C C . LEU B 1 6 ? 19.406 -50.312 -48.531 1 50.88 6 LEU B C 1
ATOM 1038 O O . LEU B 1 6 ? 19.375 -51 -47.5 1 50.88 6 LEU B O 1
ATOM 1042 N N . ALA B 1 7 ? 20.297 -49.344 -48.438 1 52.56 7 ALA B N 1
ATOM 1043 C CA . ALA B 1 7 ? 20.484 -48.562 -47.219 1 52.56 7 ALA B CA 1
ATOM 1044 C C . ALA B 1 7 ? 19.188 -47.906 -46.781 1 52.56 7 ALA B C 1
ATOM 1046 O O . ALA B 1 7 ? 18.562 -47.156 -47.531 1 52.56 7 ALA B O 1
ATOM 1047 N N . MET B 1 8 ? 18.359 -48.562 -45.938 1 51.28 8 MET B N 1
ATOM 1048 C CA . MET B 1 8 ? 17.188 -47.938 -45.312 1 51.28 8 MET B CA 1
ATOM 1049 C C . MET B 1 8 ? 17.578 -46.688 -44.531 1 51.28 8 MET B C 1
ATOM 1051 O O . MET B 1 8 ? 18.406 -46.75 -43.625 1 51.28 8 MET B O 1
ATOM 1055 N N . LEU B 1 9 ? 17.594 -45.5 -45.125 1 51.66 9 LEU B N 1
ATOM 1056 C CA . LEU B 1 9 ? 17.75 -44.25 -44.406 1 51.66 9 LEU B CA 1
ATOM 1057 C C . LEU B 1 9 ? 16.625 -44.062 -43.375 1 51.66 9 LEU B C 1
ATOM 1059 O O . LEU B 1 9 ? 15.445 -44.062 -43.75 1 51.66 9 LEU B O 1
ATOM 1063 N N . ILE B 1 10 ? 16.734 -44.656 -42.188 1 54.22 10 ILE B N 1
ATOM 1064 C CA . ILE B 1 10 ? 15.805 -44.406 -41.094 1 54.22 10 ILE B CA 1
ATOM 1065 C C . ILE B 1 10 ? 15.727 -42.875 -40.844 1 54.22 10 ILE B C 1
ATOM 1067 O O . ILE B 1 10 ? 16.719 -42.25 -40.469 1 54.22 10 ILE B O 1
ATOM 1071 N N . ALA B 1 11 ? 14.859 -42.094 -41.469 1 54 11 ALA B N 1
ATOM 1072 C CA . ALA B 1 11 ? 14.555 -40.719 -41.094 1 54 11 ALA B CA 1
ATOM 1073 C C . ALA B 1 11 ? 14.008 -40.656 -39.656 1 54 11 ALA B C 1
ATOM 1075 O O . ALA B 1 11 ? 12.922 -41.188 -39.375 1 54 11 ALA B O 1
ATOM 1076 N N . ALA B 1 12 ? 14.867 -40.719 -38.625 1 55.97 12 ALA B N 1
ATOM 1077 C CA . ALA B 1 12 ? 14.414 -40.438 -37.25 1 55.97 12 ALA B CA 1
ATOM 1078 C C . ALA B 1 12 ? 13.656 -39.094 -37.188 1 55.97 12 ALA B C 1
ATOM 1080 O O . ALA B 1 12 ? 14.203 -38.062 -37.562 1 55.97 12 ALA B O 1
ATOM 1081 N N . ALA B 1 13 ? 12.32 -39.031 -37.375 1 58.34 13 ALA B N 1
ATOM 1082 C CA . ALA B 1 13 ? 11.523 -37.844 -37.094 1 58.34 13 ALA B CA 1
ATOM 1083 C C . ALA B 1 13 ? 11.773 -37.312 -35.688 1 58.34 13 ALA B C 1
ATOM 1085 O O . ALA B 1 13 ? 11.43 -38 -34.688 1 58.34 13 ALA B O 1
ATOM 1086 N N . LEU B 1 14 ? 12.891 -36.562 -35.438 1 56.09 14 LEU B N 1
ATOM 1087 C CA . LEU B 1 14 ? 13.055 -35.812 -34.188 1 56.09 14 LEU B CA 1
ATOM 1088 C C . LEU B 1 14 ? 11.789 -35.062 -33.844 1 56.09 14 LEU B C 1
ATOM 1090 O O . LEU B 1 14 ? 11.375 -34.156 -34.562 1 56.09 14 LEU B O 1
ATOM 1094 N N . ILE B 1 15 ? 10.82 -35.688 -33.312 1 57.62 15 ILE B N 1
ATOM 1095 C CA . ILE B 1 15 ? 9.742 -34.906 -32.688 1 57.62 15 ILE B CA 1
ATOM 1096 C C . ILE B 1 15 ? 10.328 -33.875 -31.734 1 57.62 15 ILE B C 1
ATOM 1098 O O . ILE B 1 15 ? 10.859 -34.219 -30.688 1 57.62 15 ILE B O 1
ATOM 1102 N N . SER B 1 16 ? 10.789 -32.812 -32.25 1 58.38 16 SER B N 1
ATOM 1103 C CA . SER B 1 16 ? 11.133 -31.688 -31.375 1 58.38 16 SER B CA 1
ATOM 1104 C C . SER B 1 16 ? 9.992 -31.359 -30.406 1 58.38 16 SER B C 1
ATOM 1106 O O . SER B 1 16 ? 8.922 -30.922 -30.844 1 58.38 16 SER B O 1
ATOM 1108 N N . LYS B 1 17 ? 9.805 -32.156 -29.344 1 56.97 17 LYS B N 1
ATOM 1109 C CA . LYS B 1 17 ? 8.914 -31.625 -28.312 1 56.97 17 LYS B CA 1
ATOM 1110 C C . LYS B 1 17 ? 9.258 -30.172 -27.984 1 56.97 17 LYS B C 1
ATOM 1112 O O . LYS B 1 17 ? 10.344 -29.891 -27.453 1 56.97 17 LYS B O 1
ATOM 1117 N N . GLU B 1 18 ? 8.742 -29.172 -28.688 1 54.88 18 GLU B N 1
ATOM 1118 C CA . GLU B 1 18 ? 8.82 -27.812 -28.172 1 54.88 18 GLU B CA 1
ATOM 1119 C C . GLU B 1 18 ? 8.484 -27.766 -26.672 1 54.88 18 GLU B C 1
ATOM 1121 O O . GLU B 1 18 ? 7.344 -28 -26.281 1 54.88 18 GLU B O 1
ATOM 1126 N N . ALA B 1 19 ? 9.422 -28.156 -25.781 1 53.19 19 ALA B N 1
ATOM 1127 C CA . ALA B 1 19 ? 9.273 -27.828 -24.359 1 53.19 19 ALA B CA 1
ATOM 1128 C C . ALA B 1 19 ? 8.766 -26.406 -24.172 1 53.19 19 ALA B C 1
ATOM 1130 O O . ALA B 1 19 ? 9.43 -25.453 -24.578 1 53.19 19 ALA B O 1
ATOM 1131 N N . LEU B 1 20 ? 7.477 -26.047 -24.234 1 52.78 20 LEU B N 1
ATOM 1132 C CA . LEU B 1 20 ? 6.961 -24.766 -23.781 1 52.78 20 LEU B CA 1
ATOM 1133 C C . LEU B 1 20 ? 7.707 -24.297 -22.531 1 52.78 20 LEU B C 1
ATOM 1135 O O . LEU B 1 20 ? 7.418 -24.734 -21.422 1 52.78 20 LEU B O 1
ATOM 1139 N N . LEU B 1 21 ? 8.984 -23.953 -22.812 1 54.84 21 LEU B N 1
ATOM 1140 C CA . LEU B 1 21 ? 9.695 -23.266 -21.75 1 54.84 21 LEU B CA 1
ATOM 1141 C C . LEU B 1 21 ? 8.828 -22.156 -21.156 1 54.84 21 LEU B C 1
ATOM 1143 O O . LEU B 1 21 ? 8.711 -21.078 -21.75 1 54.84 21 LEU B O 1
ATOM 1147 N N . VAL B 1 22 ? 7.727 -22.578 -20.547 1 61.19 22 VAL B N 1
ATOM 1148 C CA . VAL B 1 22 ? 6.973 -21.547 -19.812 1 61.19 22 VAL B CA 1
ATOM 1149 C C . VAL B 1 22 ? 7.922 -20.734 -18.953 1 61.19 22 VAL B C 1
ATOM 1151 O O . VAL B 1 22 ? 8.664 -21.281 -18.141 1 61.19 22 VAL B O 1
ATOM 1154 N N . HIS B 1 23 ? 8.383 -19.562 -19.531 1 75.69 23 HIS B N 1
ATOM 1155 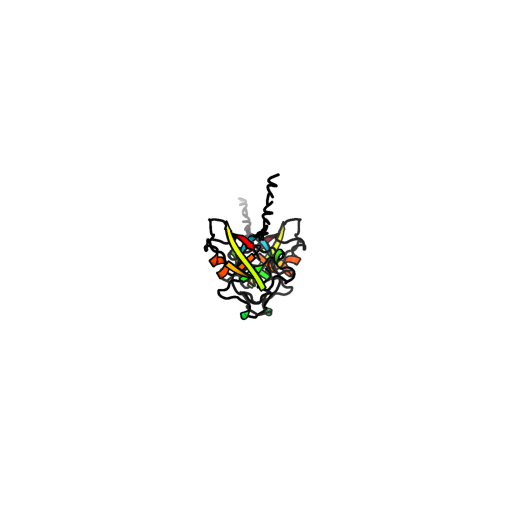C CA . HIS B 1 23 ? 9.328 -18.688 -18.828 1 75.69 23 HIS B CA 1
ATOM 1156 C C . HIS B 1 23 ? 8.664 -18 -17.641 1 75.69 23 HIS B C 1
ATOM 1158 O O . HIS B 1 23 ? 7.664 -17.297 -17.812 1 75.69 23 HIS B O 1
ATOM 1164 N N . ALA B 1 24 ? 9.016 -18.406 -16.406 1 89.5 24 ALA B N 1
ATOM 1165 C CA . ALA B 1 24 ? 8.617 -17.75 -15.164 1 89.5 24 ALA B CA 1
ATOM 1166 C C . ALA B 1 24 ? 9.18 -16.344 -15.07 1 89.5 24 ALA B C 1
ATOM 1168 O O . ALA B 1 24 ? 10.281 -16.078 -15.555 1 89.5 24 ALA B O 1
ATOM 1169 N N . ASP B 1 25 ? 8.352 -15.375 -14.656 1 96.44 25 ASP B N 1
ATOM 1170 C CA . ASP B 1 25 ? 8.789 -14.008 -14.414 1 96.44 25 ASP B CA 1
ATOM 1171 C C . ASP B 1 25 ? 9.305 -13.844 -12.984 1 96.44 25 ASP B C 1
ATOM 1173 O O . ASP B 1 25 ? 8.969 -14.641 -12.102 1 96.44 25 ASP B O 1
ATOM 1177 N N . ILE B 1 26 ? 10.188 -12.891 -12.898 1 97.62 26 ILE B N 1
ATOM 1178 C CA . ILE B 1 26 ? 10.711 -12.547 -11.586 1 97.62 26 ILE B CA 1
ATOM 1179 C C . ILE B 1 26 ? 10.086 -11.234 -11.109 1 97.62 26 ILE B C 1
ATOM 1181 O O . ILE B 1 26 ? 9.906 -10.305 -11.891 1 97.62 26 ILE B O 1
ATOM 1185 N N . GLY B 1 27 ? 9.773 -11.148 -9.82 1 98.06 27 GLY B N 1
ATOM 1186 C CA . GLY B 1 27 ? 9.25 -9.953 -9.188 1 98.06 27 GLY B CA 1
ATOM 1187 C C . GLY B 1 27 ? 9.359 -9.984 -7.672 1 98.06 27 GLY B C 1
ATOM 1188 O O . GLY B 1 27 ? 10.234 -10.648 -7.121 1 98.06 27 GLY B O 1
ATOM 1189 N N . THR B 1 28 ? 8.578 -9.125 -7.039 1 98.25 28 THR B N 1
ATOM 1190 C CA . THR B 1 28 ? 8.555 -9.086 -5.582 1 98.25 28 THR B CA 1
ATOM 1191 C C . THR B 1 28 ? 7.129 -9.258 -5.062 1 98.25 28 THR B C 1
ATOM 1193 O O . THR B 1 28 ? 6.164 -9.016 -5.789 1 98.25 28 THR B O 1
ATOM 1196 N N . ALA B 1 29 ? 7.117 -9.727 -3.836 1 98.38 29 ALA B N 1
ATOM 1197 C CA . ALA B 1 29 ? 5.824 -9.852 -3.162 1 98.38 29 ALA B CA 1
ATOM 1198 C C . ALA B 1 29 ? 5.902 -9.328 -1.73 1 98.38 29 ALA B C 1
ATOM 1200 O O . ALA B 1 29 ? 6.926 -9.477 -1.062 1 98.38 29 ALA B O 1
ATOM 1201 N N . SER B 1 30 ? 4.855 -8.688 -1.352 1 98.12 30 SER B N 1
ATOM 1202 C CA . SER B 1 30 ? 4.555 -8.305 0.023 1 98.12 30 SER B CA 1
ATOM 1203 C C . SER B 1 30 ? 3.164 -8.773 0.438 1 98.12 30 SER B C 1
ATOM 1205 O O . SER B 1 30 ? 2.613 -9.695 -0.157 1 98.12 30 SER B O 1
ATOM 1207 N N . PHE B 1 31 ? 2.664 -8.195 1.567 1 98 31 PHE B N 1
ATOM 1208 C CA . PHE B 1 31 ? 1.335 -8.641 1.97 1 98 31 PHE B CA 1
ATOM 1209 C C . PHE B 1 31 ? 0.511 -7.473 2.498 1 98 31 PHE B C 1
ATOM 1211 O O . PHE B 1 31 ? 1.046 -6.391 2.744 1 98 31 PHE B O 1
ATOM 1218 N N . TYR B 1 32 ? -0.708 -7.633 2.475 1 96.69 32 TYR B N 1
ATOM 1219 C CA . TYR B 1 32 ? -1.601 -6.637 3.057 1 96.69 32 TYR B CA 1
ATOM 1220 C C . TYR B 1 32 ? -2.637 -7.293 3.961 1 96.69 32 TYR B C 1
ATOM 1222 O O . TYR B 1 32 ? -2.902 -8.492 3.842 1 96.69 32 TYR B O 1
ATOM 1230 N N . ASN B 1 33 ? -3.127 -6.457 4.902 1 94.88 33 ASN B N 1
ATOM 1231 C CA . ASN B 1 33 ? -4.055 -6.91 5.93 1 94.88 33 ASN B CA 1
ATOM 1232 C C . ASN B 1 33 ? -5.484 -6.465 5.633 1 94.88 33 ASN B C 1
ATOM 1234 O O . ASN B 1 33 ? -5.703 -5.559 4.824 1 94.88 33 ASN B O 1
ATOM 1238 N N . PRO B 1 34 ? -6.457 -7.078 6.238 1 93.38 34 PRO B N 1
ATOM 1239 C CA . PRO B 1 34 ? -7.836 -6.605 6.117 1 93.38 34 PRO B CA 1
ATOM 1240 C C . PRO B 1 34 ? -8 -5.145 6.527 1 93.38 34 PRO B C 1
ATOM 1242 O O . PRO B 1 34 ? -7.148 -4.602 7.238 1 93.38 34 PRO B O 1
ATOM 1245 N N . PRO B 1 35 ? -9.164 -4.625 6.168 1 91.69 35 PRO B N 1
ATOM 1246 C CA . PRO B 1 35 ? -10.242 -5.191 5.355 1 91.69 35 PRO B CA 1
ATOM 1247 C C . PRO B 1 35 ? -9.844 -5.383 3.895 1 91.69 35 PRO B C 1
ATOM 1249 O O . PRO B 1 35 ? -9.125 -4.551 3.334 1 91.69 35 PRO B O 1
ATOM 1252 N N . TYR B 1 36 ? -10.43 -6.5 3.279 1 95 36 TYR B N 1
ATOM 1253 C CA . TYR B 1 36 ? -10.086 -6.82 1.898 1 95 36 TYR B CA 1
ATOM 1254 C C . TYR B 1 36 ? -11.148 -6.301 0.936 1 95 36 TYR B C 1
ATOM 1256 O O . TYR B 1 36 ? -10.906 -6.203 -0.269 1 95 36 TYR B O 1
ATOM 1264 N N . ILE B 1 37 ? -12.375 -6.094 1.463 1 94.5 37 ILE B N 1
ATOM 1265 C CA . ILE B 1 37 ? -13.469 -5.602 0.632 1 94.5 37 ILE B CA 1
ATOM 1266 C C . ILE B 1 37 ? -13.688 -4.113 0.895 1 94.5 37 ILE B C 1
ATOM 1268 O O . ILE B 1 37 ? -13.516 -3.641 2.021 1 94.5 37 ILE B O 1
ATOM 1272 N N . PRO B 1 38 ? -14.062 -3.344 -0.175 1 95.06 38 PRO B N 1
ATOM 1273 C CA . PRO B 1 38 ? -14.336 -3.775 -1.548 1 95.06 38 PRO B CA 1
ATOM 1274 C C . PRO B 1 38 ? -13.055 -3.996 -2.357 1 95.06 38 PRO B C 1
ATOM 1276 O O . PRO B 1 38 ? -11.984 -3.533 -1.963 1 95.06 38 PRO B O 1
ATOM 1279 N N . THR B 1 39 ? -13.094 -4.793 -3.404 1 97.31 39 THR B N 1
ATOM 1280 C CA . THR B 1 39 ? -12 -4.965 -4.352 1 97.31 39 THR B CA 1
ATOM 1281 C C . THR B 1 39 ? -12.383 -4.438 -5.73 1 97.31 39 THR B C 1
ATOM 1283 O O . THR B 1 39 ? -13.57 -4.227 -6.008 1 97.31 39 THR B O 1
ATOM 1286 N N . LYS B 1 40 ? -11.43 -4.242 -6.57 1 97.5 40 LYS B N 1
ATOM 1287 C CA . LYS B 1 40 ? -11.719 -3.771 -7.922 1 97.5 40 LYS B CA 1
ATOM 1288 C C . LYS B 1 40 ? -12.367 -4.871 -8.758 1 97.5 40 LYS B C 1
ATOM 1290 O O . LYS B 1 40 ? -13.055 -4.586 -9.742 1 97.5 40 LYS B O 1
ATOM 1295 N N . CYS B 1 41 ? -12.172 -6.113 -8.43 1 98.56 41 CYS B N 1
ATOM 1296 C CA . CYS B 1 41 ? -12.68 -7.195 -9.266 1 98.56 41 CYS B CA 1
ATOM 1297 C C . CYS B 1 41 ? -14.086 -7.59 -8.852 1 98.56 41 CYS B C 1
ATOM 1299 O O . CYS B 1 41 ? -14.977 -7.723 -9.695 1 98.56 41 CYS B O 1
ATOM 1301 N N . GLY B 1 42 ? -14.258 -7.848 -7.559 1 97.94 42 GLY B N 1
ATOM 1302 C CA . GLY B 1 42 ? -15.5 -8.445 -7.102 1 97.94 42 GLY B CA 1
ATOM 1303 C C . GLY B 1 42 ? -16.344 -7.504 -6.262 1 97.94 42 GLY B C 1
ATOM 1304 O O . GLY B 1 42 ? -17.391 -7.895 -5.738 1 97.94 42 GLY B O 1
ATOM 1305 N N . GLY B 1 43 ? -15.883 -6.207 -6.184 1 96.12 43 GLY B N 1
ATOM 1306 C CA . GLY B 1 43 ? -16.641 -5.27 -5.363 1 96.12 43 GLY B CA 1
ATOM 1307 C C . GLY B 1 43 ? -16.781 -5.723 -3.922 1 96.12 43 GLY B C 1
ATOM 1308 O O . GLY B 1 43 ? -15.789 -6.055 -3.268 1 96.12 43 GLY B O 1
ATOM 1309 N N . ASN B 1 44 ? -17.984 -5.797 -3.5 1 95.5 44 ASN B N 1
ATOM 1310 C CA . ASN B 1 44 ? -18.266 -6.109 -2.102 1 95.5 44 ASN B CA 1
ATOM 1311 C C . ASN B 1 44 ? -18.578 -7.594 -1.909 1 95.5 44 ASN B C 1
ATOM 1313 O O . ASN B 1 44 ? -18.922 -8.023 -0.809 1 95.5 44 ASN B O 1
ATOM 1317 N N . SER B 1 45 ? -18.391 -8.414 -2.898 1 97.06 45 SER B N 1
ATOM 1318 C CA . SER B 1 45 ? -18.766 -9.82 -2.811 1 97.06 45 SER B CA 1
ATOM 1319 C C . SER B 1 45 ? -17.719 -10.625 -2.057 1 97.06 45 SER B C 1
ATOM 1321 O O . SER B 1 45 ? -16.547 -10.688 -2.469 1 97.06 45 SER B O 1
ATOM 1323 N N . GLU B 1 46 ? -18.094 -11.32 -1.048 1 95.25 46 GLU B N 1
ATOM 1324 C CA . GLU B 1 46 ? -17.188 -12.188 -0.299 1 95.25 46 GLU B CA 1
ATOM 1325 C C . GLU B 1 46 ? -16.859 -13.453 -1.085 1 95.25 46 GLU B C 1
ATOM 1327 O O . GLU B 1 46 ? -15.867 -14.117 -0.809 1 95.25 46 GLU B O 1
ATOM 1332 N N . GLU B 1 47 ? -17.703 -13.789 -1.999 1 96.94 47 GLU B N 1
ATOM 1333 C CA . GLU B 1 47 ? -17.547 -15.023 -2.76 1 96.94 47 GLU B CA 1
ATOM 1334 C C . GLU B 1 47 ? -16.391 -14.93 -3.734 1 96.94 47 GLU B C 1
ATOM 1336 O O . GLU B 1 47 ? -15.945 -15.945 -4.285 1 96.94 47 GLU B O 1
ATOM 1341 N N . GLN B 1 48 ? -15.844 -13.727 -3.832 1 97.81 48 GLN B N 1
ATOM 1342 C CA . GLN B 1 48 ? -14.781 -13.516 -4.812 1 97.81 48 GLN B CA 1
ATOM 1343 C C . GLN B 1 48 ? -13.484 -14.188 -4.375 1 97.81 48 GLN B C 1
ATOM 1345 O O . GLN B 1 48 ? -12.594 -14.414 -5.191 1 97.81 48 GLN B O 1
ATOM 1350 N N . PHE B 1 49 ? -13.352 -14.477 -3.07 1 98.31 49 PHE B N 1
ATOM 1351 C CA . PHE B 1 49 ? -12.094 -14.992 -2.539 1 98.31 49 PHE B CA 1
ATOM 1352 C C . PHE B 1 49 ? -12.031 -16.516 -2.686 1 98.31 49 PHE B C 1
ATOM 1354 O O . PHE B 1 49 ? -13.008 -17.203 -2.408 1 98.31 49 PHE B O 1
ATOM 1361 N N . PRO B 1 50 ? -10.859 -17.031 -3.172 1 98.25 50 PRO B N 1
ATOM 1362 C CA . PRO B 1 50 ? -10.68 -18.484 -3.268 1 98.25 50 PRO B CA 1
ATOM 1363 C C . PRO B 1 50 ? -10.492 -19.141 -1.905 1 98.25 50 PRO B C 1
ATOM 1365 O O . PRO B 1 50 ? -10.195 -18.469 -0.919 1 98.25 50 PRO B O 1
ATOM 1368 N N . PRO B 1 51 ? -10.688 -20.453 -1.89 1 95 51 PRO B N 1
ATOM 1369 C CA . PRO B 1 51 ? -10.43 -21.188 -0.648 1 95 51 PRO B CA 1
ATOM 1370 C C . PRO B 1 51 ? -9.023 -20.938 -0.097 1 95 51 PRO B C 1
ATOM 1372 O O . PRO B 1 51 ? -8.07 -20.812 -0.865 1 95 51 PRO B O 1
ATOM 1375 N N . GLY B 1 52 ? -8.992 -20.844 1.235 1 97.06 52 GLY B N 1
ATOM 1376 C CA . GLY B 1 52 ? -7.711 -20.672 1.904 1 97.06 52 GLY B CA 1
ATOM 1377 C C . GLY B 1 52 ? -7.191 -19.25 1.833 1 97.06 52 GLY B C 1
ATOM 1378 O O . GLY B 1 52 ? -6.055 -18.969 2.23 1 97.06 52 GLY B O 1
ATOM 1379 N N . ASN B 1 53 ? -7.914 -18.312 1.223 1 98.25 53 ASN B N 1
ATOM 1380 C CA . ASN B 1 53 ? -7.547 -16.906 1.08 1 98.25 53 ASN B CA 1
ATOM 1381 C C . ASN B 1 53 ? -6.277 -16.734 0.25 1 98.25 53 ASN B C 1
ATOM 1383 O O . ASN B 1 53 ? -5.395 -15.961 0.61 1 98.25 53 ASN B O 1
ATOM 1387 N N . MET B 1 54 ? -6.242 -17.562 -0.845 1 98.81 54 MET B N 1
ATOM 1388 C CA . MET B 1 54 ? -5.109 -17.5 -1.764 1 98.81 54 MET B CA 1
ATOM 1389 C C . MET B 1 54 ? -5.371 -16.5 -2.881 1 98.81 54 MET B C 1
ATOM 1391 O O . MET B 1 54 ? -5.664 -16.891 -4.016 1 98.81 54 MET B O 1
ATOM 1395 N N . PHE B 1 55 ? -5.219 -15.172 -2.477 1 98.88 55 PHE B N 1
ATOM 1396 C CA . PHE B 1 55 ? -5.48 -14.117 -3.443 1 98.88 55 PHE B CA 1
ATOM 1397 C C . PHE B 1 55 ? -4.473 -12.977 -3.287 1 98.88 55 PHE B C 1
ATOM 1399 O O . PHE B 1 55 ? -3.656 -12.992 -2.363 1 98.88 55 PHE B O 1
ATOM 1406 N N . ALA B 1 56 ? -4.516 -12.109 -4.254 1 98.88 56 ALA B N 1
ATOM 1407 C CA . ALA B 1 56 ? -3.531 -11.031 -4.281 1 98.88 56 ALA B CA 1
ATOM 1408 C C . ALA B 1 56 ? -4.09 -9.797 -4.992 1 98.88 56 ALA B C 1
ATOM 1410 O O . ALA B 1 56 ? -5.012 -9.906 -5.801 1 98.88 56 ALA B O 1
ATOM 1411 N N . ALA B 1 57 ? -3.592 -8.695 -4.57 1 98.81 57 ALA B N 1
ATOM 1412 C CA . ALA B 1 57 ? -3.627 -7.496 -5.402 1 98.81 57 ALA B CA 1
ATOM 1413 C C . ALA B 1 57 ? -2.369 -7.387 -6.262 1 98.81 57 ALA B C 1
ATOM 1415 O O . ALA B 1 57 ? -1.322 -7.938 -5.91 1 98.81 57 ALA B O 1
ATOM 1416 N N . VAL B 1 58 ? -2.492 -6.664 -7.414 1 98.75 58 VAL B N 1
ATOM 1417 C CA . VAL B 1 58 ? -1.326 -6.566 -8.289 1 98.75 58 VAL B CA 1
ATOM 1418 C C . VAL B 1 58 ? -1.029 -5.098 -8.594 1 98.75 58 VAL B C 1
ATOM 1420 O O . VAL B 1 58 ? -1.923 -4.25 -8.531 1 98.75 58 VAL B O 1
ATOM 1423 N N . SER B 1 59 ? 0.251 -4.871 -8.93 1 98 59 SER B N 1
ATOM 1424 C CA . SER B 1 59 ? 0.673 -3.529 -9.312 1 98 59 SER B CA 1
ATOM 1425 C C . SER B 1 59 ? 0.083 -3.129 -10.664 1 98 59 SER B C 1
ATOM 1427 O O . SER B 1 59 ? -0.486 -3.965 -11.367 1 98 59 SER B O 1
ATOM 1429 N N . GLU B 1 60 ? 0.263 -1.833 -10.961 1 95.94 60 GLU B N 1
ATOM 1430 C CA . GLU B 1 60 ? -0.273 -1.303 -12.211 1 95.94 60 GLU B CA 1
ATOM 1431 C C . GLU B 1 60 ? 0.273 -2.064 -13.414 1 95.94 60 GLU B C 1
ATOM 1433 O O . GLU B 1 60 ? -0.443 -2.285 -14.398 1 95.94 60 GLU B O 1
ATOM 1438 N N . GLY B 1 61 ? 1.518 -2.439 -13.352 1 96.19 61 GLY B N 1
ATOM 1439 C CA . GLY B 1 61 ? 2.16 -3.135 -14.453 1 96.19 61 GLY B CA 1
ATOM 144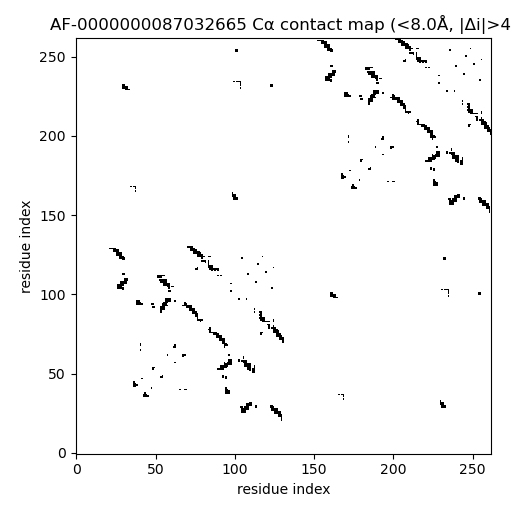0 C C . GLY B 1 61 ? 1.493 -4.453 -14.797 1 96.19 61 GLY B C 1
ATOM 1441 O O . GLY B 1 61 ? 1.509 -4.879 -15.953 1 96.19 61 GLY B O 1
ATOM 1442 N N . LEU B 1 62 ? 0.884 -5.066 -13.867 1 97.81 62 LEU B N 1
ATOM 1443 C CA . LEU B 1 62 ? 0.278 -6.379 -14.078 1 97.81 62 LEU B CA 1
ATOM 1444 C C . LEU B 1 62 ? -1.234 -6.258 -14.227 1 97.81 62 LEU B C 1
ATOM 1446 O O . LEU B 1 62 ? -1.898 -7.215 -14.641 1 97.81 62 LEU B O 1
ATOM 1450 N N . TRP B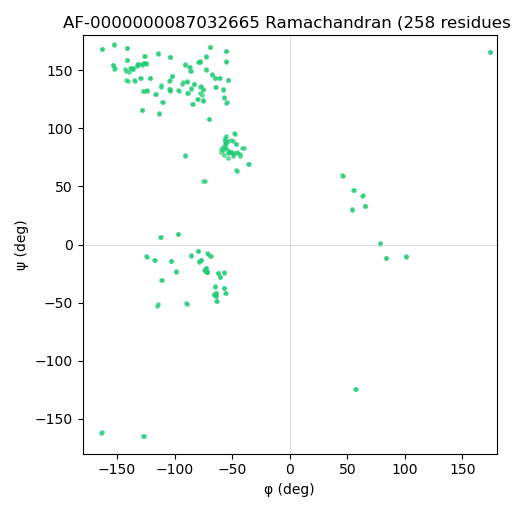 1 63 ? -1.81 -5.188 -13.898 1 98.25 63 TRP B N 1
ATOM 1451 C CA . TRP B 1 63 ? -3.256 -5.016 -13.797 1 98.25 63 TRP B CA 1
ATOM 1452 C C . TRP B 1 63 ? -3.916 -5.172 -15.164 1 98.25 63 TRP B C 1
ATOM 1454 O O . TRP B 1 63 ? -5.027 -5.699 -15.266 1 98.25 63 TRP B O 1
ATOM 1464 N N . ASP B 1 64 ? -3.23 -4.695 -16.203 1 97.31 64 ASP B N 1
ATOM 1465 C CA . ASP B 1 64 ? -3.695 -4.852 -17.578 1 97.31 64 ASP B CA 1
ATOM 1466 C C . ASP B 1 64 ? -5.105 -4.293 -17.75 1 97.31 64 ASP B C 1
ATOM 1468 O O . ASP B 1 64 ? -6 -4.992 -18.234 1 97.31 64 ASP B O 1
ATOM 1472 N N . ASN B 1 65 ? -5.359 -3.096 -17.234 1 97.12 65 ASN B N 1
ATOM 1473 C CA . ASN B 1 65 ? -6.629 -2.387 -17.359 1 97.12 65 ASN B CA 1
ATOM 1474 C C . ASN B 1 65 ? -7.797 -3.246 -16.875 1 97.12 65 ASN B C 1
ATOM 1476 O O . ASN B 1 65 ? -8.867 -3.236 -17.484 1 97.12 65 ASN B O 1
ATOM 1480 N N . GLY B 1 66 ? -7.465 -4.051 -15.953 1 98.06 66 GLY B N 1
ATOM 1481 C CA . GLY B 1 66 ? -8.523 -4.848 -15.352 1 98.06 66 GLY B CA 1
ATOM 1482 C C . GLY B 1 66 ? -8.57 -6.27 -15.875 1 98.06 66 GLY B C 1
ATOM 1483 O O . GLY B 1 66 ? -9.25 -7.125 -15.305 1 98.06 66 GLY B O 1
ATOM 1484 N N . ALA B 1 67 ? -7.816 -6.562 -16.938 1 98.38 67 ALA B N 1
ATOM 1485 C CA . ALA B 1 67 ? -7.84 -7.898 -17.516 1 98.38 67 ALA B CA 1
ATOM 1486 C C . ALA B 1 67 ? -7.199 -8.922 -16.594 1 98.38 67 ALA B C 1
ATOM 1488 O O . ALA B 1 67 ? -7.352 -10.125 -16.781 1 98.38 67 ALA B O 1
ATOM 1489 N N . ALA B 1 68 ? -6.566 -8.445 -15.555 1 98.56 68 ALA B N 1
ATOM 1490 C CA . ALA B 1 68 ? -5.906 -9.344 -14.609 1 98.56 68 ALA B CA 1
ATOM 1491 C C . ALA B 1 68 ? -6.918 -9.969 -13.648 1 98.56 68 ALA B C 1
ATOM 1493 O O . ALA B 1 68 ? -6.598 -10.922 -12.938 1 98.56 68 ALA B O 1
ATOM 1494 N N . CYS B 1 69 ? -8.133 -9.406 -13.609 1 98.75 69 CYS B N 1
ATOM 1495 C CA . CYS B 1 69 ? -9.117 -9.938 -12.68 1 98.75 69 CYS B CA 1
ATOM 1496 C C . CYS B 1 69 ? -9.359 -11.422 -12.93 1 98.75 69 CYS B C 1
ATOM 1498 O O . CYS B 1 69 ? -9.633 -11.828 -14.062 1 98.75 69 CYS B O 1
ATOM 1500 N N . GLY B 1 70 ? -9.219 -12.188 -11.859 1 98.62 70 GLY B N 1
ATOM 1501 C CA . GLY B 1 70 ? -9.477 -13.617 -11.922 1 98.62 70 GLY B CA 1
ATOM 1502 C C . GLY B 1 70 ? -8.289 -14.406 -12.438 1 98.62 70 GLY B C 1
ATOM 1503 O O . GLY B 1 70 ? -8.273 -15.641 -12.344 1 98.62 70 GLY B O 1
ATOM 1504 N N . ARG B 1 71 ? -7.301 -13.703 -12.969 1 98.38 71 ARG B N 1
ATOM 1505 C CA . ARG B 1 71 ? -6.082 -14.391 -13.391 1 98.38 71 ARG B CA 1
ATOM 1506 C C . ARG B 1 71 ? -5.406 -15.078 -12.211 1 98.38 71 ARG B C 1
ATOM 1508 O O . ARG B 1 71 ? -5.418 -14.562 -11.094 1 98.38 71 ARG B O 1
ATOM 1515 N N . ARG B 1 72 ? -4.871 -16.188 -12.492 1 98.38 72 ARG B N 1
ATOM 1516 C CA . ARG B 1 72 ? -4.164 -16.938 -11.453 1 98.38 72 ARG B CA 1
ATOM 1517 C C . ARG B 1 72 ? -2.666 -16.984 -11.734 1 98.38 72 ARG B C 1
ATOM 1519 O O . ARG B 1 72 ? -2.25 -17.156 -12.883 1 98.38 72 ARG B O 1
ATOM 1526 N N . TYR B 1 73 ? -1.896 -16.766 -10.711 1 98.31 73 TYR B N 1
ATOM 1527 C CA . TYR B 1 73 ? -0.445 -16.906 -10.773 1 98.31 73 TYR B CA 1
ATOM 1528 C C . TYR B 1 73 ? 0.039 -18.016 -9.852 1 98.31 73 TYR B C 1
ATOM 1530 O O . TYR B 1 73 ? -0.346 -18.078 -8.688 1 98.31 73 TYR B O 1
ATOM 1538 N N . ARG B 1 74 ? 0.837 -18.875 -10.43 1 98.31 74 ARG B N 1
ATOM 1539 C CA . ARG B 1 74 ? 1.65 -19.781 -9.617 1 98.31 74 ARG B CA 1
ATOM 1540 C C . ARG B 1 74 ? 2.947 -19.094 -9.188 1 98.31 74 ARG B C 1
ATOM 1542 O O . ARG B 1 74 ? 3.682 -18.562 -10.016 1 98.31 74 ARG B O 1
ATOM 1549 N N . LEU B 1 75 ? 3.125 -19 -7.809 1 97.44 75 LEU B N 1
ATOM 1550 C CA . LEU B 1 75 ? 4.312 -18.25 -7.402 1 97.44 75 LEU B CA 1
ATOM 1551 C C . LEU B 1 75 ? 5.004 -18.938 -6.227 1 97.44 75 LEU B C 1
ATOM 1553 O O . LEU B 1 75 ? 4.363 -19.641 -5.449 1 97.44 75 LEU B O 1
ATOM 1557 N N . ARG B 1 76 ? 6.328 -18.75 -6.133 1 97.44 76 ARG B N 1
ATOM 1558 C CA . ARG B 1 76 ? 7.145 -19.219 -5.012 1 97.44 76 ARG B CA 1
ATOM 1559 C C . ARG B 1 76 ? 8.164 -18.156 -4.602 1 97.44 76 ARG B C 1
ATOM 1561 O O . ARG B 1 76 ? 8.617 -17.375 -5.434 1 97.44 76 ARG B O 1
ATOM 1568 N N . CYS B 1 77 ? 8.492 -18.234 -3.348 1 98.06 77 CYS B N 1
ATOM 1569 C CA . CYS B 1 77 ? 9.547 -17.375 -2.812 1 98.06 77 CYS B CA 1
ATOM 1570 C C . CYS B 1 77 ? 10.922 -17.906 -3.199 1 98.06 77 CYS B C 1
ATOM 1572 O O . CYS B 1 77 ? 11.211 -19.094 -3.016 1 98.06 77 CYS B O 1
ATOM 1574 N N . ILE B 1 78 ? 11.742 -16.984 -3.738 1 97.38 78 ILE B N 1
ATOM 1575 C CA . ILE B 1 78 ? 13.055 -17.469 -4.168 1 97.38 78 ILE B CA 1
ATOM 1576 C C . ILE B 1 78 ? 14.133 -16.875 -3.266 1 97.38 78 ILE B C 1
ATOM 1578 O O . ILE B 1 78 ? 15.195 -17.484 -3.08 1 97.38 78 ILE B O 1
ATOM 1582 N N . SER B 1 79 ? 13.883 -15.672 -2.754 1 96.19 79 SER B N 1
ATOM 1583 C CA . SER B 1 79 ? 14.859 -15.086 -1.845 1 96.19 79 SER B CA 1
ATOM 1584 C C . SER B 1 79 ? 14.25 -13.93 -1.052 1 96.19 79 SER B C 1
ATOM 1586 O O . SER B 1 79 ? 13.133 -13.5 -1.337 1 96.19 79 SER B O 1
ATOM 1588 N N . GLY B 1 80 ? 14.984 -13.453 0.029 1 95.12 80 GLY B N 1
ATOM 1589 C CA . GLY B 1 80 ? 14.617 -12.32 0.855 1 95.12 80 GLY B CA 1
ATOM 1590 C C . GLY B 1 80 ? 15.531 -12.125 2.051 1 95.12 80 GLY B C 1
ATOM 1591 O O . GLY B 1 80 ? 16.359 -12.992 2.35 1 95.12 80 GLY B O 1
ATOM 1592 N N . PRO B 1 81 ? 15.344 -10.977 2.553 1 91.25 81 PRO B N 1
ATOM 1593 C CA . PRO B 1 81 ? 16.156 -10.758 3.75 1 91.25 81 PRO B CA 1
ATOM 1594 C C . PRO B 1 81 ? 15.898 -11.797 4.84 1 91.25 81 PRO B C 1
ATOM 1596 O O . PRO B 1 81 ? 14.75 -12.141 5.105 1 91.25 81 PRO B O 1
ATOM 1599 N N . ASN B 1 82 ? 16.953 -12.344 5.414 1 89.75 82 ASN B N 1
ATOM 1600 C CA . ASN B 1 82 ? 16.938 -13.328 6.484 1 89.75 82 ASN B CA 1
ATOM 1601 C C . ASN B 1 82 ? 16.312 -14.648 6.02 1 89.75 82 ASN B C 1
ATOM 1603 O O . ASN B 1 82 ? 15.648 -15.328 6.797 1 89.75 82 ASN B O 1
ATOM 1607 N N . ARG B 1 83 ? 16.469 -15.008 4.84 1 90.5 83 ARG B N 1
ATOM 1608 C CA . ARG B 1 83 ? 16.094 -16.281 4.238 1 90.5 83 ARG B CA 1
ATOM 1609 C C . ARG B 1 83 ? 14.672 -16.672 4.652 1 90.5 83 ARG B C 1
ATOM 1611 O O . ARG B 1 83 ? 14.453 -17.781 5.137 1 90.5 83 ARG B O 1
ATOM 1618 N N . PRO B 1 84 ? 13.68 -15.859 4.359 1 96.12 84 PRO B N 1
ATOM 1619 C CA . PRO B 1 84 ? 12.312 -16.062 4.855 1 96.12 84 PRO B CA 1
ATOM 1620 C C . PRO B 1 84 ? 11.547 -17.109 4.059 1 96.12 84 PRO B C 1
ATOM 1622 O O . PRO B 1 84 ? 10.43 -17.484 4.43 1 96.12 84 PRO B O 1
ATOM 1625 N N . CYS B 1 85 ? 12.094 -17.609 3.029 1 97.25 85 CYS B N 1
ATOM 1626 C CA . CYS B 1 85 ? 11.32 -18.391 2.062 1 97.25 85 CYS B CA 1
ATOM 1627 C C . CYS B 1 85 ? 11.008 -19.781 2.602 1 97.25 85 CYS B C 1
ATOM 1629 O O . CYS B 1 85 ? 11.898 -20.469 3.102 1 97.25 85 CYS B O 1
ATOM 1631 N N . LYS B 1 86 ? 9.688 -19.922 2.322 1 94.75 86 LYS B N 1
ATOM 1632 C CA . LYS B 1 86 ? 9.289 -21.328 2.486 1 94.75 86 LYS B CA 1
ATOM 1633 C C . LYS B 1 86 ? 9.391 -22.078 1.167 1 94.75 86 LYS B C 1
ATOM 1635 O O . LYS B 1 86 ? 9.375 -21.469 0.093 1 94.75 86 LYS B O 1
ATOM 1640 N N . GLN B 1 87 ? 9.82 -23.234 1.123 1 89.81 87 GLN B N 1
ATOM 1641 C CA . GLN B 1 87 ? 9.977 -24.047 -0.08 1 89.81 87 GLN B CA 1
ATOM 1642 C C . GLN B 1 87 ? 8.633 -24.562 -0.57 1 89.81 87 GLN B C 1
ATOM 1644 O O . GLN B 1 87 ? 8.453 -25.781 -0.711 1 89.81 87 GLN B O 1
ATOM 1649 N N . ARG B 1 88 ? 7.637 -23.547 -0.787 1 94.81 88 ARG B N 1
ATOM 1650 C CA . ARG B 1 88 ? 6.309 -23.922 -1.269 1 94.81 88 ARG B CA 1
ATOM 1651 C C . ARG B 1 88 ? 5.91 -23.062 -2.473 1 94.81 88 ARG B C 1
ATOM 1653 O O . ARG B 1 88 ? 6.285 -21.891 -2.568 1 94.81 88 ARG B O 1
ATOM 1660 N N . THR B 1 89 ? 5.258 -23.703 -3.35 1 97.81 89 THR B N 1
ATOM 1661 C CA . THR B 1 89 ? 4.629 -23.016 -4.473 1 97.81 89 THR B CA 1
ATOM 1662 C C . THR B 1 89 ? 3.123 -22.906 -4.262 1 97.81 89 THR B C 1
ATOM 1664 O O . THR B 1 89 ? 2.475 -23.859 -3.842 1 97.81 89 THR B O 1
ATOM 1667 N N . ILE B 1 90 ? 2.594 -21.734 -4.496 1 98.44 90 ILE B N 1
ATOM 1668 C CA . ILE B 1 90 ? 1.162 -21.547 -4.297 1 98.44 90 ILE B CA 1
ATOM 1669 C C . ILE B 1 90 ? 0.539 -20.969 -5.566 1 98.44 90 ILE B C 1
ATOM 1671 O O . ILE B 1 90 ? 1.251 -20.484 -6.453 1 98.44 90 ILE B O 1
ATOM 1675 N N . ASP B 1 91 ? -0.815 -21.094 -5.645 1 98.44 91 ASP B N 1
ATOM 1676 C CA . ASP B 1 91 ? -1.632 -20.453 -6.664 1 98.44 91 ASP B CA 1
ATOM 1677 C C . ASP B 1 91 ? -2.49 -19.344 -6.062 1 98.44 91 ASP B C 1
ATOM 1679 O O . ASP B 1 91 ? -3.285 -19.594 -5.152 1 98.44 91 ASP B O 1
ATOM 1683 N N . VAL B 1 92 ? -2.303 -18.203 -6.586 1 98.81 92 VAL B N 1
ATOM 1684 C CA . VAL B 1 92 ? -3.082 -17.094 -6.043 1 98.81 92 VAL B CA 1
ATOM 1685 C C . VAL B 1 92 ? -3.926 -16.469 -7.148 1 98.81 92 VAL B C 1
ATOM 1687 O O . VAL B 1 92 ? -3.477 -16.359 -8.289 1 98.81 92 VAL B O 1
ATOM 1690 N N . LYS B 1 93 ? -5.137 -16.047 -6.777 1 98.94 93 LYS B N 1
ATOM 1691 C CA . LYS B 1 93 ? -6.078 -15.383 -7.68 1 98.94 93 LYS B CA 1
ATOM 1692 C C . LYS B 1 93 ? -5.996 -13.867 -7.547 1 98.94 93 LYS B C 1
ATOM 1694 O O . LYS B 1 93 ? -6 -13.336 -6.434 1 98.94 93 LYS B O 1
ATOM 1699 N N . VAL B 1 94 ? -5.922 -13.195 -8.68 1 98.94 94 VAL B N 1
ATOM 1700 C CA . VAL B 1 94 ? -5.938 -11.734 -8.648 1 98.94 94 VAL B CA 1
ATOM 1701 C C . VAL B 1 94 ? -7.352 -11.242 -8.367 1 98.94 94 VAL B C 1
ATOM 1703 O O . VAL B 1 94 ? -8.289 -11.562 -9.102 1 98.94 94 VAL B O 1
ATOM 1706 N N . VAL B 1 95 ? -7.469 -10.406 -7.258 1 98.81 95 VAL B N 1
ATOM 1707 C CA . VAL B 1 95 ? -8.805 -9.938 -6.918 1 98.81 95 VAL B CA 1
ATOM 1708 C C . VAL B 1 95 ? -8.82 -8.414 -6.871 1 98.81 95 VAL B C 1
ATOM 1710 O O . VAL B 1 95 ? -9.883 -7.801 -6.723 1 98.81 95 VAL B O 1
ATOM 1713 N N . ASP B 1 96 ? -7.652 -7.77 -6.91 1 98.44 96 ASP B N 1
ATOM 1714 C CA . ASP B 1 96 ? -7.645 -6.328 -6.68 1 98.44 96 ASP B CA 1
ATOM 1715 C C . ASP B 1 96 ? -6.449 -5.672 -7.367 1 98.44 96 ASP B C 1
ATOM 1717 O O . ASP B 1 96 ? -5.453 -6.332 -7.656 1 98.44 96 ASP B O 1
ATOM 1721 N N . LEU B 1 97 ? -6.656 -4.344 -7.668 1 98.38 97 LEU B N 1
ATOM 1722 C CA . LEU B 1 97 ? -5.555 -3.461 -8.031 1 98.38 97 LEU B CA 1
ATOM 1723 C C . LEU B 1 97 ? -4.949 -2.816 -6.785 1 98.38 97 LEU B C 1
ATOM 1725 O O . LEU B 1 97 ? -5.676 -2.318 -5.922 1 98.38 97 LEU B O 1
ATOM 1729 N N . CYS B 1 98 ? -3.588 -2.871 -6.645 1 97.69 98 CYS B N 1
ATOM 1730 C CA . CYS B 1 98 ? -2.932 -2.109 -5.59 1 97.69 98 CYS B CA 1
ATOM 1731 C C . CYS B 1 98 ? -3.293 -0.632 -5.676 1 97.69 98 CYS B C 1
ATOM 1733 O O . CYS B 1 98 ? -2.986 0.029 -6.668 1 97.69 98 CYS B O 1
ATOM 1735 N N . PRO B 1 99 ? -3.869 -0.059 -4.602 1 95.19 99 PRO B N 1
ATOM 1736 C CA . PRO B 1 99 ? -4.297 1.338 -4.695 1 95.19 99 PRO B CA 1
ATOM 1737 C C . PRO B 1 99 ? -3.18 2.324 -4.367 1 95.19 99 PRO B C 1
ATOM 1739 O O . PRO B 1 99 ? -3.35 3.533 -4.535 1 95.19 99 PRO B O 1
ATOM 1742 N N . PHE B 1 100 ? -2.08 1.841 -3.883 1 95.06 100 PHE B N 1
ATOM 1743 C CA . PHE B 1 100 ? -0.99 2.701 -3.439 1 95.06 100 PHE B CA 1
ATOM 1744 C C . PHE B 1 100 ? -0.034 2.998 -4.59 1 95.06 100 PHE B C 1
ATOM 1746 O O . PHE B 1 100 ? 0.257 2.119 -5.402 1 95.06 100 PHE B O 1
ATOM 1753 N N . SER B 1 101 ? 0.407 4.273 -4.598 1 92.19 101 SER B N 1
ATOM 1754 C CA . SER B 1 101 ? 1.399 4.691 -5.586 1 92.19 101 SER B CA 1
ATOM 1755 C C . SER B 1 101 ? 2.58 5.391 -4.918 1 92.19 101 SER B C 1
ATOM 1757 O O . SER B 1 101 ? 2.432 6.484 -4.367 1 92.19 101 SER B O 1
ATOM 1759 N N . PRO B 1 102 ? 3.734 4.77 -5.039 1 93.12 102 PRO B N 1
ATOM 1760 C CA . PRO B 1 102 ? 3.99 3.498 -5.719 1 93.12 102 PRO B CA 1
ATOM 1761 C C . PRO B 1 102 ? 3.451 2.297 -4.941 1 93.12 102 PRO B C 1
ATOM 1763 O O . PRO B 1 102 ? 3.354 2.342 -3.715 1 93.12 102 PRO B O 1
ATOM 1766 N N . CYS B 1 103 ? 3.08 1.241 -5.691 1 96.31 103 CYS B N 1
ATOM 1767 C CA . CYS B 1 103 ? 2.816 -0.035 -5.035 1 96.31 103 CYS B CA 1
ATOM 1768 C C . CYS B 1 103 ? 4.086 -0.596 -4.406 1 96.31 103 CYS B C 1
ATOM 1770 O O . CYS B 1 103 ? 5.16 -0.529 -5 1 96.31 103 CYS B O 1
ATOM 1772 N N . PRO B 1 104 ? 3.941 -1.238 -3.234 1 96.19 104 PRO B N 1
ATOM 1773 C CA . PRO B 1 104 ? 5.164 -1.664 -2.551 1 96.19 104 PRO B CA 1
ATOM 1774 C C . PRO B 1 104 ? 5.84 -2.852 -3.232 1 96.19 104 PRO B C 1
ATOM 1776 O O . PRO B 1 104 ? 7.023 -3.111 -3.002 1 96.19 104 PRO B O 1
ATOM 1779 N N . SER B 1 105 ? 5.105 -3.629 -4.023 1 97.81 105 SER B N 1
ATOM 1780 C CA . SER B 1 105 ? 5.648 -4.793 -4.715 1 97.81 105 SER B CA 1
ATOM 1781 C C . SER B 1 105 ? 4.879 -5.09 -5.996 1 97.81 105 SER B C 1
ATOM 1783 O O . SER B 1 105 ? 3.865 -4.445 -6.281 1 97.81 105 SER B O 1
ATOM 1785 N N . THR B 1 106 ? 5.418 -6.043 -6.777 1 98.38 106 THR B N 1
ATOM 1786 C CA . THR B 1 106 ? 4.762 -6.477 -8 1 98.38 106 THR B CA 1
ATOM 1787 C C . THR B 1 106 ? 3.414 -7.129 -7.691 1 98.38 106 THR B C 1
ATOM 1789 O O . THR B 1 106 ? 2.42 -6.859 -8.367 1 98.38 106 THR B O 1
ATOM 1792 N N . ILE B 1 107 ? 3.439 -8.023 -6.754 1 98.69 107 ILE B N 1
ATOM 1793 C CA . ILE B 1 107 ? 2.266 -8.734 -6.258 1 98.69 107 ILE B CA 1
ATOM 1794 C C . ILE B 1 107 ? 2.139 -8.539 -4.75 1 98.69 107 ILE B C 1
ATOM 1796 O O . ILE B 1 107 ? 3.129 -8.641 -4.02 1 98.69 107 ILE B O 1
ATOM 1800 N N . VAL B 1 108 ? 0.923 -8.203 -4.285 1 98.69 108 VAL B N 1
ATOM 1801 C CA . VAL B 1 108 ? 0.66 -8.062 -2.857 1 98.69 108 VAL B CA 1
ATOM 1802 C C . VAL B 1 108 ? -0.303 -9.156 -2.4 1 98.69 108 VAL B C 1
ATOM 1804 O O . VAL B 1 108 ? -1.49 -9.125 -2.732 1 98.69 108 VAL B O 1
ATOM 1807 N N . LEU B 1 109 ? 0.278 -10 -1.588 1 98.75 109 LEU B N 1
ATOM 1808 C CA . LEU B 1 109 ? -0.435 -11.219 -1.209 1 98.75 109 LEU B CA 1
ATOM 1809 C C . LEU B 1 109 ? -1.338 -10.969 -0.006 1 98.75 109 LEU B C 1
ATOM 1811 O O . LEU B 1 109 ? -1.042 -10.109 0.829 1 98.75 109 LEU B O 1
ATOM 1815 N N . SER B 1 110 ? -2.473 -11.734 0.028 1 98.44 110 SER B N 1
ATOM 1816 C CA . SER B 1 110 ? -3.166 -11.805 1.311 1 98.44 110 SER B CA 1
ATOM 1817 C C . SER B 1 110 ? -2.234 -12.289 2.416 1 98.44 110 SER B C 1
ATOM 1819 O O . SER B 1 110 ? -1.213 -12.922 2.141 1 98.44 110 SER B O 1
ATOM 1821 N N . ARG B 1 111 ? -2.619 -11.945 3.605 1 97.31 111 ARG B N 1
ATOM 1822 C CA . ARG B 1 111 ? -1.791 -12.375 4.727 1 97.31 111 ARG B CA 1
ATOM 1823 C C . ARG B 1 111 ? -1.62 -13.891 4.727 1 97.31 111 ARG B C 1
ATOM 1825 O O . ARG B 1 111 ? -0.521 -14.398 4.965 1 97.31 111 ARG B O 1
ATOM 1832 N N . ASP B 1 112 ? -2.672 -14.656 4.449 1 97.75 112 ASP B N 1
ATOM 1833 C CA . ASP B 1 112 ? -2.611 -16.109 4.426 1 97.75 112 ASP B CA 1
ATOM 1834 C C . ASP B 1 112 ? -1.717 -16.609 3.291 1 97.75 112 ASP B C 1
ATOM 1836 O O . ASP B 1 112 ? -0.93 -17.547 3.475 1 97.75 112 ASP B O 1
ATOM 1840 N N . ALA B 1 113 ? -1.886 -15.977 2.154 1 98.38 113 ALA B N 1
ATOM 1841 C CA . ALA B 1 113 ? -1.064 -16.375 1.015 1 98.38 113 ALA B CA 1
ATOM 1842 C C . ALA B 1 113 ? 0.413 -16.094 1.278 1 98.38 113 ALA B C 1
ATOM 1844 O O . ALA B 1 113 ? 1.272 -16.922 0.964 1 98.38 113 ALA B O 1
ATOM 1845 N N . PHE B 1 114 ? 0.694 -15 1.846 1 98.38 114 PHE B N 1
ATOM 1846 C CA . PHE B 1 114 ? 2.078 -14.672 2.164 1 98.38 114 PHE B CA 1
ATOM 1847 C C . PHE B 1 114 ? 2.648 -15.648 3.18 1 98.38 114 PHE B C 1
ATOM 1849 O O . PHE B 1 114 ? 3.781 -16.109 3.031 1 98.38 114 PHE B O 1
ATOM 1856 N N . ALA B 1 115 ? 1.876 -15.93 4.164 1 97.44 115 ALA B N 1
ATOM 1857 C CA . ALA B 1 115 ? 2.314 -16.844 5.215 1 97.44 115 ALA B CA 1
ATOM 1858 C C . ALA B 1 115 ? 2.592 -18.234 4.656 1 97.44 115 ALA B C 1
ATOM 1860 O O . ALA B 1 115 ? 3.34 -19.016 5.254 1 97.44 115 ALA B O 1
ATOM 1861 N N . ALA B 1 116 ? 1.995 -18.578 3.57 1 97.69 116 ALA B N 1
ATOM 1862 C CA . ALA B 1 116 ? 2.191 -19.891 2.961 1 97.69 116 ALA B CA 1
ATOM 1863 C C . ALA B 1 116 ? 3.572 -20 2.322 1 97.69 116 ALA B C 1
ATOM 1865 O O . ALA B 1 116 ? 4.133 -21.094 2.225 1 97.69 116 ALA B O 1
ATOM 1866 N N . VAL B 1 117 ? 4.203 -18.875 1.955 1 98.06 117 VAL B N 1
ATOM 1867 C CA . VAL B 1 117 ? 5.441 -18.969 1.192 1 98.06 117 VAL B CA 1
ATOM 1868 C C . VAL B 1 117 ? 6.59 -18.359 1.989 1 98.06 117 VAL B C 1
ATOM 1870 O O . VAL B 1 117 ? 7.758 -18.516 1.636 1 98.06 117 VAL B O 1
ATOM 1873 N N . SER B 1 118 ? 6.281 -17.641 3.039 1 97.19 118 SER B N 1
ATOM 1874 C CA . SER B 1 118 ? 7.32 -16.938 3.783 1 97.19 118 SER B CA 1
ATOM 1875 C C . SER B 1 118 ? 7.113 -17.078 5.289 1 97.19 118 SER B C 1
ATOM 1877 O O . SER B 1 118 ? 5.98 -17.047 5.77 1 97.19 118 SER B O 1
ATOM 1879 N N . HIS B 1 119 ? 8.164 -17.031 5.996 1 94.25 119 HIS B N 1
ATOM 1880 C CA . HIS B 1 119 ? 8.125 -17 7.457 1 94.25 119 HIS B CA 1
ATOM 1881 C C . HIS B 1 119 ? 7.781 -15.602 7.961 1 94.25 119 HIS B C 1
ATOM 1883 O O . HIS B 1 119 ? 7.957 -14.617 7.238 1 94.25 119 HIS B O 1
ATOM 1889 N N . PRO B 1 120 ? 7.277 -15.438 9.141 1 80.69 120 PRO B N 1
ATOM 1890 C CA . PRO B 1 120 ? 6.711 -14.188 9.656 1 80.69 120 PRO B CA 1
ATOM 1891 C C . PRO B 1 120 ? 7.699 -13.023 9.617 1 80.69 120 PRO B C 1
ATOM 1893 O O . PRO B 1 120 ? 7.293 -11.867 9.578 1 80.69 120 PRO B O 1
ATOM 1896 N N . ARG B 1 121 ? 8.875 -13.219 9.617 1 76.56 121 ARG B N 1
ATOM 1897 C CA . ARG B 1 121 ? 9.828 -12.117 9.625 1 76.56 121 ARG B CA 1
ATOM 1898 C C . ARG B 1 121 ? 9.953 -11.492 8.242 1 76.56 121 ARG B C 1
ATOM 1900 O O . ARG B 1 121 ? 10.477 -10.383 8.102 1 76.56 121 ARG B O 1
ATOM 1907 N N . GLY B 1 122 ? 9.453 -12.188 7.414 1 77.94 122 GLY B N 1
ATOM 1908 C CA . GLY B 1 122 ? 9.5 -11.641 6.066 1 77.94 122 GLY B CA 1
ATOM 1909 C C . GLY B 1 122 ? 8.477 -10.547 5.832 1 77.94 122 GLY B C 1
ATOM 1910 O O . GLY B 1 122 ? 7.352 -10.625 6.336 1 77.94 122 GLY B O 1
ATOM 1911 N N . ARG B 1 123 ? 8.945 -9.484 5.176 1 83.69 123 ARG B N 1
ATOM 1912 C CA . ARG B 1 123 ? 8.031 -8.398 4.832 1 83.69 123 ARG B CA 1
ATOM 1913 C C . ARG B 1 123 ? 7.891 -8.258 3.322 1 83.69 123 ARG B C 1
ATOM 1915 O O . ARG B 1 123 ? 6.777 -8.203 2.799 1 83.69 123 ARG B O 1
ATOM 1922 N N . LYS B 1 124 ? 8.984 -8.141 2.635 1 95.06 124 LYS B N 1
ATOM 1923 C CA . LYS B 1 124 ? 9.031 -8.156 1.176 1 95.06 124 LYS B CA 1
ATOM 1924 C C . LYS B 1 124 ? 10.016 -9.203 0.667 1 95.06 124 LYS B C 1
ATOM 1926 O O . LYS B 1 124 ? 11.148 -9.281 1.143 1 95.06 124 LYS B O 1
ATOM 1931 N N . ILE B 1 125 ? 9.625 -10.039 -0.305 1 97.88 125 ILE B N 1
ATOM 1932 C CA . ILE B 1 125 ? 10.422 -11.172 -0.781 1 97.88 125 ILE B CA 1
ATOM 1933 C C . ILE B 1 125 ? 10.539 -11.109 -2.301 1 97.88 125 ILE B C 1
ATOM 1935 O O . ILE B 1 125 ? 9.711 -10.484 -2.973 1 97.88 125 ILE B O 1
ATOM 1939 N N . ASN B 1 126 ? 11.594 -11.711 -2.775 1 97.75 126 ASN B N 1
ATOM 1940 C CA . ASN B 1 126 ? 11.695 -11.969 -4.207 1 97.75 126 ASN B CA 1
ATOM 1941 C C . ASN B 1 126 ? 10.953 -13.242 -4.605 1 97.75 126 ASN B C 1
ATOM 1943 O O . ASN B 1 126 ? 11.031 -14.25 -3.908 1 97.75 126 ASN B O 1
ATOM 1947 N N . ILE B 1 127 ? 10.258 -13.109 -5.75 1 98.25 127 ILE B N 1
ATOM 1948 C CA . ILE B 1 127 ? 9.453 -14.266 -6.145 1 98.25 127 ILE B CA 1
ATOM 1949 C C . ILE B 1 127 ? 9.688 -14.57 -7.625 1 98.25 127 ILE B C 1
ATOM 1951 O O . ILE B 1 127 ? 10.086 -13.695 -8.391 1 98.25 127 ILE B O 1
ATOM 1955 N N . GLU B 1 128 ? 9.469 -15.773 -7.863 1 98 128 GLU B N 1
ATOM 1956 C CA . GLU B 1 128 ? 9.195 -16.25 -9.219 1 98 128 GLU B CA 1
ATOM 1957 C C . GLU B 1 128 ? 7.715 -16.562 -9.398 1 98 128 GLU B C 1
ATOM 1959 O O . GLU B 1 128 ? 7.078 -17.125 -8.508 1 98 128 GLU B O 1
ATOM 1964 N N . TYR B 1 129 ? 7.184 -16.062 -10.547 1 98.12 129 TYR B N 1
ATOM 1965 C CA . TYR B 1 129 ? 5.762 -16.328 -10.766 1 98.12 129 TYR B CA 1
ATOM 1966 C C . TYR B 1 129 ? 5.477 -16.578 -12.242 1 98.12 129 TYR B C 1
ATOM 1968 O O . TYR B 1 129 ? 6.195 -16.078 -13.109 1 98.12 129 TYR B O 1
ATOM 1976 N N . ILE B 1 130 ? 4.438 -17.375 -12.5 1 95.69 130 ILE B N 1
ATOM 1977 C CA . ILE B 1 130 ? 4.027 -17.703 -13.859 1 95.69 130 ILE B CA 1
ATOM 1978 C C . ILE B 1 130 ? 2.506 -17.75 -13.938 1 95.69 130 ILE B C 1
ATOM 1980 O O . ILE B 1 130 ? 1.836 -18.156 -12.992 1 95.69 130 ILE B O 1
ATOM 1984 N N . GLN B 1 131 ? 2.004 -17.266 -15.023 1 90.38 131 GLN B N 1
ATOM 1985 C CA . GLN B 1 131 ? 0.561 -17.266 -15.242 1 90.38 131 GLN B CA 1
ATOM 1986 C C . GLN B 1 131 ? 0.087 -18.578 -15.867 1 90.38 131 GLN B C 1
ATOM 1988 O O . GLN B 1 131 ? 0.754 -19.125 -16.75 1 90.38 131 GLN B O 1
#

InterPro domains:
  IPR007112 Expansin/pollen allergen, DPBB domain [PS50842] (38-131)
  IPR007112 Expansin/pollen allergen, DPBB domain [SM00837] (56-129)
  IPR009009 RlpA-like protein, double-psi beta-barrel domain [PF03330] (56-129)
  IPR036908 RlpA-like domain superfamily [G3DSA:2.40.40.10] (25-131)
  IPR036908 RlpA-like domain superfamily [SSF50685] (7-129)

pLDDT: mean 88.82, std 16.5, range [42.38, 98.94]

Foldseek 3Di:
DPPPPPPPPPPPPPPPPPPPVQPWDKKKEFADEDPPADAPQNHHDPVQADPQRQAKAFEPVQCVVPPLAQPKKWKAFDWDPPGFFDPDIDIYGYTHHDPDVVDPIGIYTYPRNCVVTGPPVDGMTMMIMGD/DPPPPPPPPPPPPPPPPPPPPQPWDKKKEFADEDPPADAPQNHHDPVQADPQRQAKAFEPVQCVVPPLAQPKKWKAFDWDPPGFFDPDIDIYGYTHHDPDVVDPIGIYTYPRNCVVTGPPVDGMTMMIMGD

Solvent-accessible surface area (backbone atoms only — not comparable to full-atom values): 14410 Å² total; per-residue (Å²): 136,84,80,77,77,76,76,77,77,77,77,74,78,75,73,73,73,76,71,77,74,75,74,63,43,76,50,32,34,25,27,34,49,75,80,72,59,54,28,77,59,47,38,78,48,74,79,66,59,50,83,83,44,24,29,24,27,26,18,76,88,62,25,59,93,58,68,31,52,67,40,51,35,42,35,31,42,74,44,39,72,85,67,24,50,29,99,35,75,46,65,29,31,28,40,29,62,49,43,39,36,61,48,79,33,52,33,32,20,26,54,56,37,34,55,61,21,27,43,85,86,45,44,60,32,33,27,39,35,36,114,136,84,81,76,79,77,76,78,78,76,78,77,79,76,74,74,73,77,71,77,73,74,75,63,44,77,48,32,33,25,26,36,49,75,80,71,60,54,28,76,59,48,38,78,48,74,80,66,59,48,80,82,46,24,29,24,28,27,18,77,89,62,26,60,95,59,68,32,52,68,39,52,34,43,34,31,41,73,42,38,71,86,67,23,50,29,100,36,75,45,65,30,31,29,40,30,63,48,45,39,35,60,47,77,34,51,33,32,20,25,53,57,38,36,54,62,21,28,43,86,84,45,44,60,33,33,28,40,34,38,114

Sequence (262 aa):
MSLLVLAMLIAAALISKEALLVHADIGTASFYNPPYIPTKCGGNSEEQFPPGNMFAAVSEGLWDNGAACGRRYRLRCISGPNRPCKQRTIDVKVVDLCPFSPCPSTIVLSRDAFAAVSHPRGRKINIEYIQMSLLVLAMLIAAALISKEALLVHADIGTASFYNPPYIPTKCGGNSEEQFPPGNMFAAVSEGLWDNGAACGRRYRLRCISGPNRPCKQRTIDVKVVDLCPFSPCPSTIVLSRDAFAAVSHPRGRKINIEYIQ

Secondary structure (DSSP, 8-state):
------------------------EEEEEEEEPSP--SBTTTBT-GGGSPGGG-EEEE-HHHHGGGTTTT-EEEEEEEE-TT--B-S-EEEEEEEEE--EES-SSSEEEEHHHHHHHB-TT-SSEEEEEE-/------------------------EEEEEEEEPSP--SBTTTBT-GGGSPGGG-EEEE-HHHHGGGTTTT-EEEEEEEE-TT--B-S-EEEEEEEEE--EES-SSSEEEEHHHHHHHB-TT-SSEEEEEE-

Nearest PDB structures (foldseek):
  7xc8-assembly1_A  TM=7.893E-01  e=2.532E-06  Gossypium hirsutum
  2hcz-assembly1_X  TM=7.578E-01  e=1.800E-05  Zea mays
  1n10-assembly2_B  TM=7.573E-01  e=2.422E-05  Phleum pratense
  4pmk-assembly2_B  TM=7.218E-01  e=1.008E-04  Actinidia chinensis
  6fpg-assembly2_I  TM=7.093E-01  e=5.997E-04  Zea mays

Organism: Hibiscus syriacus (NCBI:txid106335)